Protein AF-A0A6C0LNH4-F1 (afdb_monomer_lite)

Organism: NCBI:txid1070528

Radius of gyration: 20.03 Å; chains: 1; bounding box: 55×45×61 Å

pLDDT: mean 89.12, std 13.71, range [31.11, 98.81]

Structure (mmCIF, N/CA/C/O backbone):
data_AF-A0A6C0LNH4-F1
#
_entry.id   AF-A0A6C0LNH4-F1
#
loop_
_atom_site.group_PDB
_atom_site.id
_atom_site.type_symbol
_atom_site.label_atom_id
_atom_site.label_alt_id
_atom_site.label_comp_id
_atom_site.label_asym_id
_atom_site.label_entity_id
_atom_site.label_seq_id
_atom_site.pdbx_PDB_ins_code
_atom_site.Cartn_x
_atom_site.Cartn_y
_atom_site.Cartn_z
_atom_site.occupancy
_atom_site.B_iso_or_equiv
_atom_site.auth_seq_id
_atom_site.auth_comp_id
_atom_site.auth_asym_id
_atom_site.auth_atom_id
_atom_site.pdbx_PDB_model_num
ATOM 1 N N . MET A 1 1 ? 14.551 -0.075 -20.092 1.00 70.94 1 MET A N 1
ATOM 2 C CA . MET A 1 1 ? 15.637 0.141 -19.102 1.00 70.94 1 MET A CA 1
ATOM 3 C C . MET A 1 1 ? 16.890 -0.626 -19.526 1.00 70.94 1 MET A C 1
ATOM 5 O O . MET A 1 1 ? 16.721 -1.664 -20.149 1.00 70.94 1 MET A O 1
ATOM 9 N N . LYS A 1 2 ? 18.125 -0.151 -19.272 1.00 75.44 2 LYS A N 1
ATOM 10 C CA . LYS A 1 2 ? 19.344 -0.960 -19.526 1.00 75.44 2 LYS A CA 1
ATOM 11 C C . LYS A 1 2 ? 19.256 -2.239 -18.699 1.00 75.44 2 LYS A C 1
ATOM 13 O O . LYS A 1 2 ? 18.983 -2.137 -17.506 1.00 75.44 2 LYS A O 1
ATOM 18 N N . THR A 1 3 ? 19.468 -3.408 -19.294 1.00 76.75 3 THR A N 1
ATOM 19 C CA . THR A 1 3 ? 19.416 -4.657 -18.526 1.00 76.75 3 THR A CA 1
ATOM 20 C C . THR A 1 3 ? 20.503 -4.649 -17.446 1.00 76.75 3 THR A C 1
ATOM 22 O O . THR A 1 3 ? 21.684 -4.454 -17.739 1.00 76.75 3 THR A O 1
ATOM 25 N N . THR A 1 4 ? 20.093 -4.826 -16.191 1.00 83.19 4 THR A N 1
ATOM 26 C CA . THR A 1 4 ? 20.973 -5.102 -15.050 1.00 83.19 4 THR A CA 1
ATOM 27 C C . THR A 1 4 ? 20.392 -6.287 -14.289 1.00 83.19 4 THR A C 1
ATOM 29 O O . THR A 1 4 ? 19.211 -6.598 -14.441 1.00 83.19 4 THR A O 1
ATOM 32 N N . HIS A 1 5 ? 21.200 -6.916 -13.437 1.00 85.38 5 HIS A N 1
ATOM 33 C CA . HIS A 1 5 ? 20.753 -8.034 -12.604 1.00 85.38 5 HIS A CA 1
ATOM 34 C C . HIS A 1 5 ? 19.528 -7.677 -11.750 1.00 85.38 5 HIS A C 1
ATOM 36 O O . HIS A 1 5 ? 18.565 -8.433 -11.710 1.00 85.38 5 HIS A O 1
ATOM 42 N N . ASN A 1 6 ? 19.527 -6.504 -11.109 1.00 85.31 6 ASN A N 1
ATOM 43 C CA . ASN A 1 6 ? 18.408 -6.095 -10.257 1.00 85.31 6 ASN A CA 1
ATOM 44 C C . ASN A 1 6 ? 17.138 -5.821 -11.076 1.00 85.31 6 ASN A C 1
ATOM 46 O O . ASN A 1 6 ? 16.057 -6.180 -10.627 1.00 85.31 6 ASN A O 1
ATOM 50 N N . HIS A 1 7 ? 17.261 -5.295 -12.300 1.00 86.94 7 HIS A N 1
ATOM 51 C CA . HIS A 1 7 ? 16.111 -5.105 -13.196 1.00 86.94 7 HIS A CA 1
ATOM 52 C C . HIS A 1 7 ? 15.511 -6.443 -13.664 1.00 86.94 7 HIS A C 1
ATOM 54 O O . HIS A 1 7 ? 14.295 -6.580 -13.810 1.00 86.94 7 HIS A O 1
ATOM 60 N N . GLU A 1 8 ? 16.351 -7.456 -13.891 1.00 90.50 8 GLU A N 1
ATOM 61 C CA . GLU A 1 8 ? 15.883 -8.812 -14.195 1.00 90.50 8 GLU A CA 1
ATOM 62 C C . GLU A 1 8 ? 15.205 -9.458 -12.981 1.00 90.50 8 GLU A C 1
ATOM 64 O O . GLU A 1 8 ? 14.134 -10.046 -13.133 1.00 90.50 8 GLU A O 1
ATOM 69 N N . CYS A 1 9 ? 15.774 -9.307 -11.780 1.00 91.81 9 CYS A N 1
ATOM 70 C CA . CYS A 1 9 ? 15.159 -9.775 -10.535 1.00 91.81 9 CYS A CA 1
ATOM 71 C C . CYS A 1 9 ? 13.808 -9.108 -10.270 1.00 91.81 9 CYS A C 1
ATOM 73 O O . CYS A 1 9 ? 12.845 -9.798 -9.952 1.00 91.81 9 CYS A O 1
ATOM 75 N N . GLU A 1 10 ? 13.712 -7.791 -10.443 1.00 92.4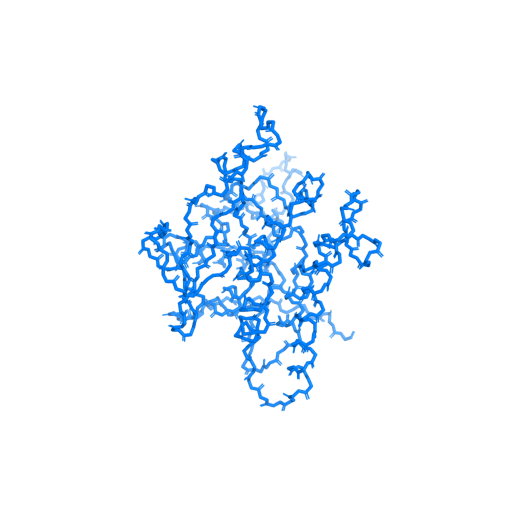4 10 GLU A N 1
ATOM 76 C CA . GLU A 1 10 ? 12.453 -7.056 -10.329 1.00 92.44 10 GLU A CA 1
ATOM 77 C C . GLU A 1 10 ? 11.409 -7.582 -11.320 1.00 92.44 10 GLU A C 1
ATOM 79 O O . GLU A 1 10 ? 10.253 -7.798 -10.961 1.00 92.44 10 GLU A O 1
ATOM 84 N N . THR A 1 11 ? 11.813 -7.844 -12.561 1.00 94.38 11 THR A N 1
ATOM 85 C CA . THR A 1 11 ? 10.914 -8.397 -13.581 1.00 94.38 11 THR A CA 1
ATOM 86 C C . THR A 1 11 ? 10.408 -9.777 -13.173 1.00 94.38 11 THR A C 1
ATOM 88 O O . THR A 1 11 ? 9.202 -10.005 -13.159 1.00 94.38 11 THR A O 1
ATOM 91 N N . GLN A 1 12 ? 11.299 -10.677 -12.750 1.00 94.62 12 GLN A N 1
ATOM 92 C CA . GLN A 1 12 ? 10.914 -11.998 -12.239 1.00 94.62 12 GLN A CA 1
ATOM 93 C C . GLN A 1 12 ? 9.977 -11.894 -11.030 1.00 94.62 12 GLN A C 1
ATOM 95 O O . GLN A 1 12 ? 9.027 -12.670 -10.912 1.00 94.62 12 GLN A O 1
ATOM 100 N N . LEU A 1 13 ? 10.215 -10.921 -10.149 1.00 95.38 13 LEU A N 1
ATOM 101 C CA . LEU A 1 13 ? 9.386 -10.690 -8.977 1.00 95.38 13 LEU A CA 1
ATOM 102 C C . LEU A 1 13 ? 7.985 -10.222 -9.379 1.00 95.38 13 LEU A C 1
ATOM 104 O O . LEU A 1 13 ? 7.003 -10.787 -8.904 1.00 95.38 13 LEU A O 1
ATOM 108 N N . ASN A 1 14 ? 7.879 -9.275 -10.312 1.00 95.81 14 ASN A N 1
ATOM 109 C CA . ASN A 1 14 ? 6.606 -8.816 -10.868 1.00 95.81 14 ASN A CA 1
ATOM 110 C C . ASN A 1 14 ? 5.829 -9.949 -11.564 1.00 95.81 14 ASN A C 1
ATOM 112 O O . ASN A 1 14 ? 4.613 -10.069 -11.380 1.00 95.81 14 ASN A O 1
ATOM 116 N N . GLU A 1 15 ? 6.509 -10.835 -12.307 1.00 95.56 15 GLU A N 1
ATOM 117 C CA . GLU A 1 15 ? 5.875 -12.032 -12.884 1.00 95.56 15 GLU A CA 1
ATOM 118 C C . GLU A 1 15 ? 5.357 -12.967 -11.795 1.00 95.56 15 GLU A C 1
ATOM 120 O O . GLU A 1 15 ? 4.240 -13.485 -11.892 1.00 95.56 15 GLU A O 1
ATOM 125 N N . TRP A 1 16 ? 6.159 -13.187 -10.752 1.00 95.56 16 TRP A N 1
ATOM 126 C CA . TRP A 1 16 ? 5.792 -14.057 -9.646 1.00 95.56 16 TRP A CA 1
ATOM 127 C C . TRP A 1 16 ? 4.590 -13.504 -8.879 1.00 95.56 16 TRP A C 1
ATOM 129 O O . TRP A 1 16 ? 3.637 -14.246 -8.640 1.00 95.56 16 TRP A O 1
ATOM 139 N N . ILE A 1 17 ? 4.588 -12.211 -8.549 1.00 96.75 17 ILE A N 1
ATOM 140 C CA . ILE A 1 17 ? 3.473 -11.521 -7.886 1.00 96.75 17 ILE A CA 1
ATOM 141 C C . ILE A 1 17 ? 2.208 -11.633 -8.738 1.00 96.75 17 ILE A C 1
ATOM 143 O O . ILE A 1 17 ? 1.150 -12.021 -8.237 1.00 96.75 17 ILE A O 1
ATOM 147 N N . THR A 1 18 ? 2.316 -11.375 -10.042 1.00 96.62 18 THR A N 1
ATOM 148 C CA . THR A 1 18 ? 1.180 -11.476 -10.963 1.00 96.62 18 THR A CA 1
ATOM 149 C C . THR A 1 18 ? 0.579 -12.881 -10.960 1.00 96.62 18 THR A C 1
ATOM 151 O O . THR A 1 18 ? -0.622 -13.042 -10.737 1.00 96.62 18 THR A O 1
ATOM 154 N N . LYS A 1 19 ? 1.415 -13.910 -11.141 1.00 95.75 19 LYS A N 1
ATOM 155 C CA . LYS A 1 19 ? 0.980 -15.312 -11.244 1.00 95.75 19 LYS A CA 1
ATOM 156 C C . LYS A 1 19 ? 0.458 -15.880 -9.922 1.00 95.75 19 LYS A C 1
ATOM 158 O O . LYS A 1 19 ? -0.509 -16.634 -9.934 1.00 95.75 19 LYS A O 1
ATOM 163 N N . ASN A 1 20 ? 1.075 -15.528 -8.793 1.00 95.06 20 ASN A N 1
ATOM 164 C CA . ASN A 1 20 ? 0.829 -16.189 -7.505 1.00 95.06 20 ASN A CA 1
ATOM 165 C C . ASN A 1 20 ? -0.042 -15.377 -6.536 1.00 95.06 20 ASN A C 1
ATOM 167 O O . ASN A 1 20 ? -0.516 -15.928 -5.540 1.00 95.06 20 ASN A O 1
ATOM 171 N N . ILE A 1 21 ? -0.252 -14.082 -6.793 1.00 95.88 21 ILE A N 1
ATOM 172 C CA . ILE A 1 21 ? -1.022 -13.199 -5.907 1.00 95.88 21 ILE A CA 1
ATOM 173 C C . ILE A 1 21 ? -2.180 -12.534 -6.653 1.00 95.88 21 ILE A C 1
ATOM 175 O O . ILE A 1 21 ? -3.327 -12.681 -6.224 1.00 95.88 21 ILE A O 1
ATOM 179 N N . ILE A 1 22 ? -1.907 -11.831 -7.757 1.00 96.44 22 ILE A N 1
ATOM 180 C CA . ILE A 1 22 ? -2.923 -11.009 -8.438 1.00 96.44 22 ILE A CA 1
ATOM 181 C C . ILE A 1 22 ? -3.931 -11.881 -9.195 1.00 96.44 22 ILE A C 1
ATOM 183 O O . ILE A 1 22 ? -5.132 -11.770 -8.950 1.00 96.44 22 ILE A O 1
ATOM 187 N N . ILE A 1 23 ? -3.472 -12.789 -10.068 1.00 96.19 23 ILE A N 1
ATOM 188 C CA . ILE A 1 23 ? -4.355 -13.694 -10.833 1.00 96.19 23 ILE A CA 1
ATOM 189 C C . ILE A 1 23 ? -5.231 -14.556 -9.896 1.00 96.19 23 ILE A C 1
ATOM 191 O O . ILE A 1 23 ? -6.441 -14.632 -10.123 1.00 96.19 23 ILE A O 1
ATOM 195 N N . PRO A 1 24 ? -4.695 -15.129 -8.797 1.00 95.44 24 PRO A N 1
ATOM 196 C CA . PRO A 1 24 ? -5.498 -15.820 -7.785 1.00 95.44 24 PRO A CA 1
ATOM 197 C C . PRO A 1 24 ? -6.399 -14.913 -6.927 1.00 95.44 24 PRO A C 1
ATOM 199 O O . PRO A 1 24 ? -7.113 -15.424 -6.065 1.00 95.44 24 PRO A O 1
ATOM 202 N N . LYS A 1 25 ? -6.371 -13.587 -7.133 1.00 95.94 25 LYS A N 1
ATOM 203 C CA . LYS A 1 25 ? -7.152 -12.570 -6.405 1.00 95.94 25 LYS A CA 1
ATOM 204 C C . LYS A 1 25 ? -6.879 -12.533 -4.898 1.00 95.94 25 LYS A C 1
ATOM 206 O O . LYS A 1 25 ? -7.776 -12.238 -4.113 1.00 95.94 25 LYS A O 1
ATOM 211 N N . GLN A 1 26 ? -5.646 -12.828 -4.488 1.00 95.12 26 GLN A N 1
ATOM 212 C CA . GLN A 1 26 ? -5.246 -12.858 -3.074 1.00 95.12 26 GLN A CA 1
ATOM 213 C C . GLN A 1 26 ? -4.693 -11.525 -2.557 1.00 95.12 26 GLN A C 1
ATOM 215 O O . GLN A 1 26 ? -4.488 -11.381 -1.356 1.00 95.12 26 GLN A O 1
ATOM 220 N N . SER A 1 27 ? -4.483 -10.542 -3.428 1.00 96.75 27 SER A N 1
ATOM 221 C CA . SER A 1 27 ? -4.272 -9.141 -3.058 1.00 96.75 27 SER A CA 1
ATOM 222 C C . SER A 1 27 ? -4.663 -8.242 -4.227 1.00 96.75 27 SER A C 1
ATOM 224 O O . SER A 1 27 ? -4.688 -8.691 -5.374 1.00 96.75 27 SER A O 1
ATOM 226 N N . ARG A 1 28 ? -4.941 -6.973 -3.927 1.00 96.25 28 ARG A N 1
ATOM 227 C CA . ARG A 1 28 ? -5.173 -5.901 -4.906 1.00 96.25 28 ARG A CA 1
ATOM 228 C C . ARG A 1 28 ? -4.112 -4.796 -4.868 1.00 96.25 28 ARG A C 1
ATOM 230 O O . ARG A 1 28 ? -4.257 -3.803 -5.564 1.00 96.25 28 ARG A O 1
ATOM 237 N N . HIS A 1 29 ? -3.083 -4.960 -4.037 1.00 98.19 29 HIS A N 1
ATOM 238 C CA . HIS A 1 29 ? -2.099 -3.919 -3.726 1.00 98.19 29 HIS A CA 1
ATOM 239 C C . HIS A 1 29 ? -0.817 -4.007 -4.562 1.00 98.19 29 HIS A C 1
ATOM 241 O O . HIS A 1 29 ? 0.231 -3.525 -4.141 1.00 98.19 29 HIS A O 1
ATOM 247 N N . PHE A 1 30 ? -0.888 -4.632 -5.734 1.00 98.06 30 PHE A N 1
ATOM 248 C CA . PHE A 1 30 ? 0.230 -4.773 -6.660 1.00 98.06 30 PHE A CA 1
ATOM 249 C C . PHE A 1 30 ? -0.247 -4.483 -8.075 1.00 98.06 30 PHE A C 1
ATOM 251 O O . PHE A 1 30 ? -1.398 -4.761 -8.409 1.00 98.06 30 PHE A O 1
ATOM 258 N N . VAL A 1 31 ? 0.657 -3.969 -8.901 1.00 96.88 31 VAL A N 1
ATOM 259 C CA . VAL A 1 31 ? 0.400 -3.731 -10.322 1.00 96.88 31 VAL A CA 1
ATOM 260 C C . VAL A 1 31 ? 0.593 -5.027 -11.098 1.00 96.88 31 VAL A C 1
ATOM 262 O O . VAL A 1 31 ? 1.605 -5.712 -10.934 1.00 96.88 31 VAL A O 1
ATOM 265 N N . MET A 1 32 ? -0.372 -5.375 -11.950 1.00 96.44 32 MET A N 1
ATOM 266 C CA . MET A 1 32 ? -0.239 -6.543 -12.815 1.00 96.44 32 MET A CA 1
ATOM 267 C C . MET A 1 32 ? 0.821 -6.306 -13.892 1.00 96.44 32 MET A C 1
ATOM 269 O O . MET A 1 32 ? 0.792 -5.290 -14.582 1.00 96.44 32 MET A O 1
ATOM 273 N N . MET A 1 33 ? 1.710 -7.278 -14.099 1.00 96.50 33 MET A N 1
ATOM 274 C CA . MET A 1 33 ? 2.590 -7.298 -15.263 1.00 96.50 33 MET A CA 1
ATOM 275 C C . MET A 1 33 ? 2.057 -8.276 -16.307 1.00 96.50 33 MET A C 1
ATOM 277 O O . MET A 1 33 ? 1.999 -9.483 -16.081 1.00 96.50 33 MET A O 1
ATOM 281 N N . TYR A 1 34 ? 1.690 -7.753 -17.473 1.00 95.56 34 TYR A N 1
ATOM 282 C CA . TYR A 1 34 ? 1.149 -8.544 -18.576 1.00 95.56 34 TYR A CA 1
ATOM 283 C C . TYR A 1 34 ? 2.235 -9.291 -19.341 1.00 95.56 34 TYR A C 1
ATOM 285 O O . TYR A 1 34 ? 2.023 -10.412 -19.801 1.00 95.56 34 TYR A O 1
ATOM 293 N N . LYS A 1 35 ? 3.389 -8.646 -19.530 1.00 94.88 35 LYS A N 1
ATOM 294 C CA . LYS A 1 35 ? 4.475 -9.167 -20.358 1.00 94.88 35 LYS A CA 1
ATOM 295 C C . LYS A 1 35 ? 5.800 -8.506 -19.999 1.00 94.88 35 LYS A C 1
ATOM 297 O O . LYS A 1 35 ? 5.826 -7.350 -19.587 1.00 94.88 35 LYS A O 1
ATOM 302 N N . SER A 1 36 ? 6.892 -9.212 -20.256 1.00 94.00 36 SER A N 1
ATOM 303 C CA . SER A 1 36 ? 8.239 -8.659 -20.345 1.00 94.00 36 SER A CA 1
ATOM 304 C C . SER A 1 36 ? 8.839 -8.992 -21.722 1.00 94.00 36 SER A C 1
ATOM 306 O O . SER A 1 36 ? 8.527 -10.023 -22.323 1.00 94.00 36 SER A O 1
ATOM 308 N N . THR A 1 37 ? 9.665 -8.097 -22.266 1.00 92.44 37 THR A N 1
ATOM 309 C CA . THR A 1 37 ? 10.409 -8.313 -23.517 1.00 92.44 37 THR A CA 1
ATOM 310 C C . THR A 1 37 ? 11.841 -7.816 -23.345 1.00 92.44 37 THR A C 1
ATOM 312 O O . THR A 1 37 ? 12.063 -6.727 -22.813 1.00 92.44 37 THR A O 1
ATOM 315 N N . LYS A 1 38 ? 12.815 -8.585 -23.846 1.00 88.94 38 LYS A N 1
ATOM 316 C CA . LYS A 1 38 ? 14.197 -8.125 -24.024 1.00 88.94 38 LYS A CA 1
ATOM 317 C C . LYS A 1 38 ? 14.401 -7.653 -25.460 1.00 88.94 38 LYS A C 1
ATOM 319 O O . LYS A 1 38 ? 14.156 -8.402 -26.401 1.00 88.94 38 LYS A O 1
ATOM 324 N N . CYS A 1 39 ? 14.853 -6.418 -25.620 1.00 84.75 39 CYS A N 1
ATOM 325 C CA . CYS A 1 39 ? 15.234 -5.843 -26.900 1.00 84.75 39 CYS A CA 1
ATOM 326 C C . CYS A 1 39 ? 16.753 -5.920 -27.040 1.00 84.75 39 CYS A C 1
ATOM 328 O O . CYS A 1 39 ? 17.486 -5.263 -26.292 1.00 84.75 39 CYS A O 1
ATOM 330 N N . SER A 1 40 ? 17.213 -6.715 -28.000 1.00 82.00 40 SER A N 1
ATOM 331 C CA . SER A 1 40 ? 18.629 -6.834 -28.336 1.00 82.00 40 SER A CA 1
ATOM 332 C C . SER A 1 40 ? 19.186 -5.523 -28.892 1.00 82.00 40 SER A C 1
ATOM 334 O O . SER A 1 40 ? 18.447 -4.667 -29.383 1.00 82.00 40 SER A O 1
ATOM 336 N N . VAL A 1 41 ? 20.510 -5.374 -28.825 1.00 78.94 41 VAL A N 1
ATOM 337 C CA . VAL A 1 41 ? 21.217 -4.286 -29.514 1.00 78.94 41 VAL A CA 1
ATOM 338 C C . VAL A 1 41 ? 20.878 -4.372 -31.002 1.00 78.94 41 VAL A C 1
ATOM 340 O O . VAL A 1 41 ? 20.973 -5.449 -31.592 1.00 78.94 41 VAL A O 1
ATOM 343 N N . ALA A 1 42 ? 20.446 -3.262 -31.599 1.00 69.38 42 ALA A N 1
ATOM 344 C CA . ALA A 1 42 ? 20.164 -3.225 -33.030 1.00 69.38 42 ALA A CA 1
ATOM 345 C C . ALA A 1 42 ? 21.455 -3.532 -33.830 1.00 69.38 42 ALA A C 1
ATOM 347 O O . ALA A 1 42 ? 22.557 -3.361 -33.307 1.00 69.38 42 ALA A O 1
ATOM 348 N N . GLY A 1 43 ? 21.365 -3.996 -35.083 1.00 62.94 43 GLY A N 1
ATOM 349 C CA . GLY A 1 43 ? 22.504 -4.222 -36.000 1.00 62.94 43 GLY A CA 1
ATOM 350 C C . GLY A 1 43 ? 22.559 -3.191 -37.151 1.00 62.94 43 GLY A C 1
ATOM 351 O O . GLY A 1 43 ? 21.515 -2.840 -37.690 1.00 62.94 43 GLY A O 1
ATOM 352 N N . GLY A 1 44 ? 23.752 -2.711 -37.550 1.00 60.91 44 GLY A N 1
ATOM 353 C CA . GLY A 1 44 ? 23.951 -1.748 -38.659 1.00 60.91 44 GLY A CA 1
ATOM 354 C C . GLY A 1 44 ? 24.294 -0.286 -38.286 1.00 60.91 44 GLY A C 1
ATOM 355 O O . GLY A 1 44 ? 24.517 0.058 -37.135 1.00 60.91 44 GLY A O 1
ATOM 356 N N . LYS A 1 45 ? 24.394 0.617 -39.278 1.00 57.22 45 LYS A N 1
ATOM 357 C CA . LYS A 1 45 ? 24.771 2.044 -39.077 1.00 57.22 45 LYS A CA 1
ATOM 358 C C . LYS A 1 45 ? 23.616 2.953 -38.613 1.00 57.22 45 LYS A C 1
ATOM 360 O O . LYS A 1 45 ? 23.875 4.050 -38.135 1.00 57.22 45 LYS A O 1
ATOM 365 N N . ALA A 1 46 ? 22.365 2.486 -38.675 1.00 55.62 46 ALA A N 1
ATOM 366 C CA . ALA A 1 46 ? 21.184 3.171 -38.120 1.00 55.62 46 ALA A CA 1
ATOM 367 C C . ALA A 1 46 ? 21.030 2.989 -36.584 1.00 55.62 46 ALA A C 1
ATOM 369 O O . ALA A 1 46 ? 20.072 3.459 -35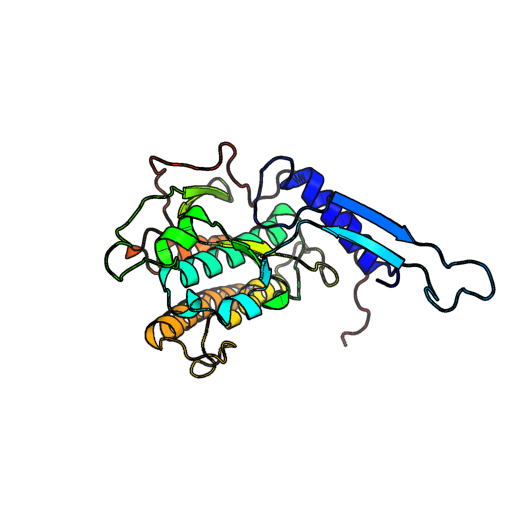.976 1.00 55.62 46 ALA A O 1
ATOM 370 N N . ASN A 1 47 ? 21.989 2.302 -35.953 1.00 52.53 47 ASN A N 1
ATOM 371 C CA . ASN A 1 47 ? 21.920 1.700 -34.617 1.00 52.53 47 ASN A CA 1
ATOM 372 C C . ASN A 1 47 ? 22.103 2.597 -33.398 1.00 52.53 47 ASN A C 1
ATOM 374 O O . ASN A 1 47 ? 22.096 2.089 -32.275 1.00 52.53 47 ASN A O 1
ATOM 378 N N . GLN A 1 48 ? 22.301 3.900 -33.555 1.00 56.66 48 GLN A N 1
ATOM 379 C CA . GLN A 1 48 ? 22.600 4.741 -32.390 1.00 56.66 48 GLN A CA 1
ATOM 380 C C . GLN A 1 48 ? 21.417 4.860 -31.406 1.00 56.66 48 GLN A C 1
ATOM 382 O O . GLN A 1 48 ? 21.601 5.310 -30.280 1.00 56.66 48 GLN A O 1
ATOM 387 N N . LEU A 1 49 ? 20.216 4.410 -31.792 1.00 63.81 49 LEU A N 1
ATOM 388 C CA . LEU A 1 49 ? 18.994 4.535 -30.994 1.00 63.81 49 LEU A CA 1
ATOM 389 C C . LEU A 1 49 ? 18.894 3.535 -29.822 1.00 63.81 49 LEU A C 1
ATOM 391 O O . LEU A 1 49 ? 18.236 3.839 -28.828 1.00 63.81 49 LEU A O 1
ATOM 395 N N . VAL A 1 50 ? 19.546 2.363 -29.889 1.00 68.00 50 VAL A N 1
ATOM 396 C CA . VAL A 1 50 ? 19.526 1.356 -28.802 1.00 68.00 50 VAL A CA 1
ATOM 397 C C . VAL A 1 50 ? 20.944 0.824 -28.541 1.00 68.00 50 VAL A C 1
ATOM 399 O O . VAL A 1 50 ? 21.298 -0.263 -28.994 1.00 68.00 50 VAL A O 1
ATOM 402 N N . PRO A 1 51 ? 21.782 1.572 -27.798 1.00 72.75 51 PRO A N 1
ATOM 403 C CA . PRO A 1 51 ? 23.215 1.281 -27.659 1.00 72.75 51 PRO A CA 1
ATOM 404 C C . PRO A 1 51 ? 23.541 0.096 -26.734 1.00 72.75 51 PRO A C 1
ATOM 406 O O . PRO A 1 51 ? 24.704 -0.249 -26.551 1.00 72.75 51 PRO A O 1
ATOM 409 N N . ALA A 1 52 ? 22.541 -0.499 -26.084 1.00 78.69 52 ALA A N 1
ATOM 410 C CA . ALA A 1 52 ? 22.700 -1.649 -25.200 1.00 78.69 52 ALA A CA 1
ATOM 411 C C . ALA A 1 52 ? 21.360 -2.375 -25.057 1.00 78.69 52 ALA A C 1
ATOM 413 O O . ALA A 1 52 ? 20.315 -1.761 -25.277 1.00 78.69 52 ALA A O 1
ATOM 414 N N . GLU A 1 53 ? 21.391 -3.639 -24.626 1.00 83.44 53 GLU A N 1
ATOM 415 C CA . GLU A 1 53 ? 20.177 -4.418 -24.372 1.00 83.44 53 GLU A CA 1
ATOM 416 C C . GLU A 1 53 ? 19.220 -3.658 -23.442 1.00 83.44 53 GLU A C 1
ATOM 418 O O . GLU A 1 53 ? 19.633 -2.932 -22.515 1.00 83.44 53 GLU A O 1
ATOM 423 N N . ARG A 1 54 ? 17.927 -3.776 -23.742 1.00 86.06 54 ARG A N 1
ATOM 424 C CA . ARG A 1 54 ? 16.863 -3.159 -22.965 1.00 86.06 54 ARG A CA 1
ATOM 425 C C . ARG A 1 54 ? 15.857 -4.195 -22.504 1.00 86.06 54 ARG A C 1
ATOM 427 O O . ARG A 1 54 ? 15.373 -4.983 -23.303 1.00 86.06 54 ARG A O 1
ATOM 434 N N . LEU A 1 55 ? 15.476 -4.101 -21.240 1.00 89.50 55 LEU A N 1
ATOM 435 C CA . LEU A 1 55 ? 14.311 -4.783 -20.697 1.00 89.50 55 LEU A CA 1
ATOM 436 C C . LEU A 1 55 ? 13.113 -3.828 -20.722 1.00 89.50 55 LEU A C 1
ATOM 438 O O . LEU A 1 55 ? 13.248 -2.644 -20.368 1.00 89.50 55 LEU A O 1
ATOM 442 N N . VAL A 1 56 ? 11.973 -4.335 -21.187 1.00 91.31 56 VAL A N 1
ATOM 443 C CA . VAL A 1 56 ? 10.696 -3.621 -21.279 1.00 91.31 56 VAL A CA 1
ATOM 444 C C . VAL A 1 56 ? 9.626 -4.449 -20.580 1.00 91.31 56 VAL A C 1
ATOM 446 O O . VAL A 1 56 ? 9.351 -5.574 -20.994 1.00 91.31 56 VAL A O 1
ATOM 449 N N . ASN A 1 57 ? 9.011 -3.865 -19.555 1.00 93.38 57 ASN A N 1
ATOM 450 C CA . ASN A 1 57 ? 7.918 -4.467 -18.800 1.00 93.38 57 ASN A CA 1
ATOM 451 C C . ASN A 1 57 ? 6.611 -3.765 -19.169 1.00 93.38 57 ASN A C 1
ATOM 453 O O . ASN A 1 57 ? 6.540 -2.537 -19.178 1.00 93.38 57 ASN A O 1
ATOM 457 N N . TYR A 1 58 ? 5.591 -4.551 -19.496 1.00 95.69 58 TYR A N 1
ATOM 458 C CA . TYR A 1 58 ? 4.258 -4.084 -19.857 1.00 95.69 58 TYR A CA 1
ATOM 459 C C . TYR A 1 58 ? 3.353 -4.283 -18.650 1.00 95.69 58 TYR A C 1
ATOM 461 O O . TYR A 1 58 ? 2.906 -5.400 -18.383 1.00 95.69 58 TYR A O 1
ATOM 469 N N . ASN A 1 59 ? 3.116 -3.201 -17.919 1.00 95.50 59 ASN A N 1
ATOM 470 C CA . ASN A 1 59 ? 2.359 -3.215 -16.675 1.00 95.50 59 ASN A CA 1
ATOM 471 C C . ASN A 1 59 ? 0.960 -2.626 -16.863 1.00 95.50 59 ASN A C 1
ATOM 473 O O . ASN A 1 59 ? 0.692 -1.887 -17.812 1.00 95.50 59 ASN A O 1
ATOM 477 N N . GLU A 1 60 ? 0.072 -2.958 -15.937 1.00 94.94 60 GLU A N 1
ATOM 478 C CA . GLU A 1 60 ? -1.199 -2.280 -15.737 1.00 94.94 60 GLU A CA 1
ATOM 479 C C . GLU A 1 60 ? -0.995 -0.781 -15.515 1.00 94.94 60 GLU A C 1
ATOM 481 O O . GLU A 1 60 ? -0.067 -0.346 -14.833 1.00 94.94 60 GLU A O 1
ATOM 486 N N . LEU A 1 61 ? -1.864 0.012 -16.141 1.00 95.00 61 LEU A N 1
ATOM 487 C CA . LEU A 1 61 ? -1.820 1.459 -16.034 1.00 95.00 61 LEU A CA 1
ATOM 488 C C . LEU A 1 61 ? -2.492 1.898 -14.729 1.00 95.00 61 LEU A C 1
ATOM 490 O O . LEU A 1 61 ? -3.642 1.550 -14.461 1.00 95.00 61 LEU A O 1
ATOM 494 N N . CYS A 1 62 ? -1.781 2.704 -13.948 1.00 97.12 62 CYS A N 1
ATOM 495 C CA . CYS A 1 62 ? -2.326 3.418 -12.797 1.00 97.12 62 CYS A CA 1
ATOM 496 C C . CYS A 1 62 ? -2.607 4.882 -13.164 1.00 97.12 62 CYS A C 1
ATOM 498 O O . CYS A 1 62 ? -2.056 5.411 -14.129 1.00 97.12 62 CYS A O 1
ATOM 500 N N . ASN A 1 63 ? -3.461 5.552 -12.388 1.00 97.94 63 ASN A N 1
ATOM 501 C CA . ASN A 1 63 ? -3.824 6.951 -12.631 1.00 97.94 63 ASN A CA 1
ATOM 502 C C . ASN A 1 63 ? -2.720 7.937 -12.207 1.00 97.94 63 ASN A C 1
ATOM 504 O O . ASN A 1 63 ? -2.706 9.075 -12.668 1.00 97.94 63 ASN A O 1
ATOM 508 N N . GLY A 1 64 ? -1.799 7.504 -11.348 1.00 97.75 64 GLY A N 1
ATOM 509 C CA . GLY A 1 64 ? -0.633 8.262 -10.908 1.00 97.75 64 GLY A CA 1
ATOM 510 C C . GLY A 1 64 ? -0.027 7.655 -9.645 1.00 97.75 64 GLY A C 1
ATOM 511 O O . GLY A 1 64 ? -0.401 6.552 -9.243 1.00 97.75 64 GLY A O 1
ATOM 512 N N . ASP A 1 65 ? 0.884 8.391 -9.015 1.00 98.00 65 ASP A N 1
ATOM 513 C CA . ASP A 1 65 ? 1.470 8.058 -7.714 1.00 98.00 65 ASP A CA 1
ATOM 514 C C . ASP A 1 65 ? 0.871 8.905 -6.574 1.00 98.00 65 ASP A C 1
ATOM 516 O O . ASP A 1 65 ? 0.078 9.827 -6.805 1.00 98.00 65 ASP A O 1
ATOM 520 N N . LEU A 1 66 ? 1.241 8.611 -5.325 1.00 97.88 66 LEU A N 1
ATOM 521 C CA . LEU A 1 66 ? 0.745 9.377 -4.182 1.00 97.88 66 LEU A CA 1
ATOM 522 C C . LEU A 1 66 ? 1.173 10.851 -4.211 1.00 97.88 66 LEU A C 1
ATOM 524 O O . LEU A 1 66 ? 0.422 11.677 -3.701 1.00 97.88 66 LEU A O 1
ATOM 528 N N . ILE A 1 67 ? 2.308 11.219 -4.822 1.00 95.62 67 ILE A N 1
ATOM 529 C CA . ILE A 1 67 ? 2.696 12.636 -4.959 1.00 95.62 67 ILE A CA 1
ATOM 530 C C . ILE A 1 67 ? 1.641 13.359 -5.783 1.00 95.62 67 ILE A C 1
ATOM 532 O O . ILE A 1 67 ? 1.137 14.398 -5.364 1.00 95.62 67 ILE A O 1
ATOM 536 N N . PHE A 1 68 ? 1.282 12.807 -6.942 1.00 96.50 68 PHE A N 1
ATOM 537 C CA . PHE A 1 68 ? 0.249 13.388 -7.792 1.00 96.50 68 PHE A CA 1
ATOM 538 C C . PHE A 1 68 ? -1.121 13.387 -7.116 1.00 96.50 68 PHE A C 1
ATOM 540 O O . PHE A 1 68 ? -1.856 14.364 -7.256 1.00 96.50 68 PHE A O 1
ATOM 547 N N . LEU A 1 69 ? -1.456 12.346 -6.350 1.00 97.19 69 LEU A N 1
ATOM 548 C CA . LEU A 1 69 ? -2.729 12.290 -5.635 1.00 97.19 69 LEU A CA 1
ATOM 549 C C . LEU A 1 69 ? -2.846 13.390 -4.572 1.00 97.19 69 LEU A C 1
ATOM 551 O O . LEU A 1 69 ? -3.885 14.048 -4.492 1.00 97.19 69 LEU A O 1
ATOM 555 N N . MET A 1 70 ? -1.779 13.637 -3.804 1.00 96.75 70 MET A N 1
ATOM 556 C CA . MET A 1 70 ? -1.773 14.671 -2.762 1.00 96.75 70 MET A CA 1
ATOM 557 C C . MET A 1 70 ? -1.922 16.089 -3.334 1.00 96.75 70 MET A C 1
ATOM 559 O O . MET A 1 70 ? -2.410 16.978 -2.644 1.00 96.75 70 MET A O 1
ATOM 563 N N . LYS A 1 71 ? -1.637 16.313 -4.623 1.00 95.69 71 LYS A N 1
ATOM 564 C CA . LYS A 1 71 ? -1.900 17.606 -5.287 1.00 95.69 71 LYS A CA 1
ATOM 565 C C . LYS A 1 71 ? -3.385 17.906 -5.492 1.00 95.69 71 LYS A C 1
ATOM 567 O O . LYS A 1 71 ? -3.758 19.050 -5.753 1.00 95.69 71 LYS A O 1
ATOM 572 N N . THR A 1 72 ? -4.249 16.906 -5.357 1.00 94.62 72 THR A N 1
ATOM 573 C CA . THR A 1 72 ? -5.702 17.035 -5.536 1.00 94.62 72 THR A CA 1
ATOM 574 C C . THR A 1 72 ? -6.419 17.332 -4.217 1.00 94.62 72 THR A C 1
ATOM 576 O O . THR A 1 72 ? -5.835 17.211 -3.142 1.00 94.62 72 THR A O 1
ATOM 579 N N . ASN A 1 73 ? -7.714 17.658 -4.279 1.00 92.31 73 ASN A N 1
ATOM 580 C CA . ASN A 1 73 ? -8.539 17.931 -3.092 1.00 92.31 73 ASN A CA 1
ATOM 581 C C . ASN A 1 73 ? -8.673 16.741 -2.124 1.00 92.31 73 ASN A C 1
ATOM 583 O O . ASN A 1 73 ? -9.131 16.933 -1.004 1.00 92.31 73 ASN A O 1
ATOM 587 N N . VAL A 1 74 ? -8.234 15.541 -2.516 1.00 94.44 74 VAL A N 1
ATOM 588 C CA . VAL A 1 74 ? -8.212 14.342 -1.664 1.00 94.44 74 VAL A CA 1
ATOM 589 C C . VAL A 1 74 ? -7.427 14.565 -0.373 1.00 94.44 74 VAL A C 1
ATOM 591 O O . VAL A 1 74 ? -7.818 14.037 0.661 1.00 94.44 74 VAL A O 1
ATOM 594 N N . ARG A 1 75 ? -6.368 15.391 -0.396 1.00 95.56 75 ARG A N 1
ATOM 595 C CA . ARG A 1 75 ? -5.594 15.723 0.816 1.00 95.56 75 ARG A CA 1
ATOM 596 C C . ARG A 1 75 ? -6.433 16.381 1.918 1.00 95.56 75 ARG A C 1
ATOM 598 O O . ARG A 1 75 ? -6.044 16.341 3.076 1.00 95.56 75 ARG A O 1
ATOM 605 N N . ASN A 1 76 ? -7.572 16.970 1.551 1.00 95.19 76 ASN A N 1
ATOM 606 C CA . ASN A 1 76 ? -8.508 17.621 2.465 1.00 95.19 76 ASN A CA 1
ATOM 607 C C . ASN A 1 76 ? -9.724 16.742 2.776 1.00 95.19 76 ASN A C 1
ATOM 609 O O . ASN A 1 76 ? -10.746 17.234 3.246 1.00 95.19 76 ASN A O 1
ATOM 613 N N . ASP A 1 77 ? -9.627 15.441 2.509 1.00 94.62 77 ASP A N 1
ATOM 614 C CA . ASP A 1 77 ? -10.639 14.480 2.890 1.00 94.62 77 ASP A CA 1
ATOM 615 C C . ASP A 1 77 ? -10.081 13.453 3.871 1.00 94.62 77 ASP A C 1
ATOM 617 O O . ASP A 1 77 ? -9.354 12.527 3.507 1.00 94.62 77 ASP A O 1
ATOM 621 N N . VAL A 1 78 ? -10.471 13.598 5.135 1.00 93.75 78 VAL A N 1
ATOM 622 C CA . VAL A 1 78 ? -9.978 12.757 6.229 1.00 93.75 78 VAL A CA 1
ATOM 623 C C . VAL A 1 78 ? -10.259 11.267 6.006 1.00 93.75 78 VAL A C 1
ATOM 625 O O . VAL A 1 78 ? -9.435 10.417 6.339 1.00 93.75 78 VAL A O 1
ATOM 628 N N . MET A 1 79 ? -11.392 10.925 5.385 1.00 93.56 79 MET A N 1
ATOM 629 C CA . MET A 1 79 ? -11.779 9.533 5.167 1.00 93.56 79 MET A CA 1
ATOM 630 C C . MET A 1 79 ? -10.899 8.870 4.110 1.00 93.56 79 MET A C 1
ATOM 632 O O . MET A 1 79 ? -10.427 7.752 4.323 1.00 93.56 79 MET A O 1
ATOM 636 N N . ASP A 1 80 ? -10.676 9.542 2.978 1.00 95.69 80 ASP A N 1
ATOM 637 C CA . ASP A 1 80 ? -9.783 9.034 1.939 1.00 95.69 80 ASP A CA 1
ATOM 638 C C . ASP A 1 80 ? -8.332 9.025 2.438 1.00 95.69 80 ASP A C 1
ATOM 640 O O . ASP A 1 80 ? -7.660 8.015 2.256 1.00 95.69 80 ASP A O 1
ATOM 644 N N . MET A 1 81 ? -7.866 10.061 3.143 1.00 97.38 81 MET A N 1
ATOM 645 C CA . MET A 1 81 ? -6.493 10.131 3.669 1.00 97.38 81 MET A CA 1
ATOM 646 C C . MET A 1 81 ? -6.155 8.971 4.612 1.00 97.38 81 MET A C 1
ATOM 648 O O . MET A 1 81 ? -5.151 8.281 4.415 1.00 97.38 81 MET A O 1
ATOM 652 N N . ILE A 1 82 ? -7.020 8.689 5.591 1.00 97.69 82 ILE A N 1
ATOM 653 C CA . ILE A 1 82 ? -6.825 7.568 6.523 1.00 97.69 82 ILE A CA 1
ATOM 654 C C . ILE A 1 82 ? -6.889 6.233 5.781 1.00 97.69 82 ILE A C 1
ATOM 656 O O . ILE A 1 82 ? -6.067 5.345 6.015 1.00 97.69 82 ILE A O 1
ATOM 660 N N . ASN A 1 83 ? -7.852 6.079 4.870 1.00 97.88 83 ASN A N 1
ATOM 661 C CA . ASN A 1 83 ? -8.034 4.835 4.136 1.00 97.88 83 ASN A CA 1
ATOM 662 C C . ASN A 1 83 ? -6.841 4.536 3.216 1.00 97.88 83 ASN A C 1
ATOM 664 O O . ASN A 1 83 ? -6.315 3.424 3.239 1.00 97.88 83 ASN A O 1
ATOM 668 N N . ILE A 1 84 ? -6.364 5.533 2.469 1.00 98.62 84 ILE A N 1
ATOM 669 C CA . ILE A 1 84 ? -5.172 5.439 1.618 1.00 98.62 84 ILE A CA 1
ATOM 670 C C . ILE A 1 84 ? -3.949 5.079 2.470 1.00 98.62 84 ILE A C 1
ATOM 672 O O . ILE A 1 84 ? -3.221 4.154 2.116 1.00 98.62 84 ILE A O 1
ATOM 676 N N . ALA A 1 85 ? -3.748 5.730 3.621 1.00 98.69 85 ALA A N 1
ATOM 677 C CA . ALA A 1 85 ? -2.642 5.402 4.518 1.00 98.69 85 ALA A CA 1
ATOM 678 C C . ALA A 1 85 ? -2.722 3.956 5.037 1.00 98.69 85 ALA A C 1
ATOM 680 O O . ALA A 1 85 ? -1.719 3.240 5.026 1.00 98.69 85 ALA A O 1
ATOM 681 N N . PHE A 1 86 ? -3.907 3.483 5.436 1.00 98.75 86 PHE A N 1
ATOM 682 C CA . PHE A 1 86 ? -4.102 2.094 5.867 1.00 98.75 86 PHE A CA 1
ATOM 683 C C . PHE A 1 86 ? -3.823 1.107 4.730 1.00 98.75 86 PHE A C 1
ATOM 685 O O . PHE A 1 86 ? -3.128 0.114 4.950 1.00 98.75 86 PHE A O 1
ATOM 692 N N . GLN A 1 87 ? -4.298 1.389 3.514 1.00 98.75 87 GLN A N 1
ATOM 693 C CA . GLN A 1 87 ? -3.995 0.577 2.336 1.00 98.75 87 GLN A CA 1
ATOM 694 C C . GLN A 1 87 ? -2.490 0.542 2.035 1.00 98.75 87 GLN A C 1
ATOM 696 O O . GLN A 1 87 ? -1.968 -0.537 1.769 1.00 98.75 87 GLN A O 1
ATOM 701 N N . SER A 1 88 ? -1.767 1.661 2.152 1.00 98.81 88 SER A N 1
ATOM 702 C CA . SER A 1 88 ? -0.304 1.691 1.992 1.00 98.81 88 SER A CA 1
ATOM 703 C C . SER A 1 88 ? 0.410 0.803 3.016 1.00 98.81 88 SER A C 1
ATOM 705 O O . SER A 1 88 ? 1.304 0.038 2.656 1.00 98.81 88 SER A O 1
ATOM 707 N N . LEU A 1 89 ? -0.008 0.842 4.287 1.00 98.81 89 LEU A N 1
ATOM 708 C CA . LEU A 1 89 ? 0.550 -0.022 5.336 1.00 98.81 89 LEU A CA 1
ATOM 709 C C . LEU A 1 89 ? 0.245 -1.507 5.068 1.00 98.81 89 LEU A C 1
ATOM 711 O O . LEU A 1 89 ? 1.119 -2.354 5.249 1.00 98.81 89 LEU A O 1
ATOM 715 N N . ILE A 1 90 ? -0.960 -1.828 4.586 1.00 98.81 90 ILE A N 1
ATOM 716 C CA . ILE A 1 90 ? -1.343 -3.190 4.179 1.00 98.81 90 ILE A CA 1
ATOM 717 C C . ILE A 1 90 ? -0.533 -3.658 2.962 1.00 98.81 90 ILE A C 1
ATOM 719 O O . ILE A 1 90 ? -0.119 -4.818 2.919 1.00 98.81 90 ILE A O 1
ATOM 723 N N . ALA A 1 91 ? -0.279 -2.785 1.985 1.00 98.62 91 ALA A N 1
ATOM 724 C CA . ALA A 1 91 ? 0.529 -3.094 0.807 1.00 98.62 91 ALA A CA 1
ATOM 725 C C . ALA A 1 91 ? 1.966 -3.467 1.205 1.00 98.62 91 ALA A C 1
ATOM 727 O O . ALA A 1 91 ? 2.461 -4.521 0.799 1.00 98.62 91 ALA A O 1
ATOM 728 N N . ILE A 1 92 ? 2.587 -2.671 2.086 1.00 98.50 92 ILE A N 1
ATOM 729 C CA . ILE A 1 92 ? 3.913 -2.961 2.657 1.00 98.50 92 ILE A CA 1
ATOM 730 C C . ILE A 1 92 ? 3.889 -4.285 3.422 1.00 98.50 92 ILE A C 1
ATOM 732 O O . ILE A 1 92 ? 4.743 -5.141 3.200 1.00 98.50 92 ILE A O 1
ATOM 736 N N . ALA A 1 93 ? 2.897 -4.492 4.289 1.00 97.69 93 ALA A N 1
ATOM 737 C CA . ALA A 1 93 ? 2.785 -5.726 5.058 1.00 97.69 93 ALA A CA 1
ATOM 738 C C . ALA A 1 93 ? 2.625 -6.951 4.161 1.00 97.69 93 ALA A C 1
ATOM 740 O O . ALA A 1 93 ? 3.265 -7.974 4.395 1.00 97.69 93 ALA A O 1
ATOM 741 N N . THR A 1 94 ? 1.826 -6.841 3.100 1.00 97.81 94 THR A N 1
ATOM 742 C CA . THR A 1 94 ? 1.681 -7.903 2.106 1.00 97.81 94 THR A CA 1
ATOM 743 C C . THR A 1 94 ? 3.024 -8.161 1.431 1.00 97.81 94 THR A C 1
ATOM 745 O O . THR A 1 94 ? 3.445 -9.309 1.354 1.00 97.81 94 THR A O 1
ATOM 748 N N . TYR A 1 95 ? 3.759 -7.126 1.023 1.00 97.06 95 TYR A N 1
ATOM 749 C CA . TYR A 1 95 ? 5.089 -7.292 0.436 1.00 97.06 95 TYR A CA 1
ATOM 750 C C . TYR A 1 95 ? 6.063 -8.030 1.369 1.00 97.06 95 TYR A C 1
ATOM 752 O O . TYR A 1 95 ? 6.642 -9.061 1.022 1.00 97.06 95 TYR A O 1
ATOM 760 N N . GLN A 1 96 ? 6.142 -7.592 2.618 1.00 94.62 96 GLN A N 1
ATOM 761 C CA . GLN A 1 96 ? 7.052 -8.168 3.600 1.00 94.62 96 GLN A CA 1
ATOM 762 C C . GLN A 1 96 ? 6.657 -9.589 4.024 1.00 94.62 96 GLN A C 1
ATOM 764 O O . GLN A 1 96 ? 7.506 -10.473 4.118 1.00 94.62 96 GLN A O 1
ATOM 769 N N . LYS A 1 97 ? 5.371 -9.842 4.281 1.00 93.19 97 LYS A N 1
ATOM 770 C CA . LYS A 1 97 ? 4.896 -11.098 4.885 1.00 93.19 97 LYS A CA 1
ATOM 771 C C . LYS A 1 97 ? 4.532 -12.155 3.857 1.00 93.19 97 LYS A C 1
ATOM 773 O O . LYS A 1 97 ? 4.708 -13.343 4.129 1.00 93.19 97 LYS A O 1
ATOM 778 N N . ARG A 1 98 ? 4.038 -11.749 2.687 1.00 92.69 98 ARG A N 1
ATOM 779 C CA . ARG A 1 98 ? 3.652 -12.677 1.624 1.00 92.69 98 ARG A CA 1
ATOM 780 C C . ARG A 1 98 ? 4.817 -13.024 0.718 1.00 92.69 98 ARG A C 1
ATOM 782 O O . ARG A 1 98 ? 4.968 -14.188 0.352 1.00 92.69 98 ARG A O 1
ATOM 789 N N . ILE A 1 99 ? 5.590 -12.011 0.339 1.00 93.75 99 ILE A N 1
ATOM 790 C CA . ILE A 1 99 ? 6.642 -12.130 -0.673 1.00 93.75 99 ILE A CA 1
ATOM 791 C C . ILE A 1 99 ? 8.005 -12.324 0.000 1.00 93.75 99 ILE A C 1
ATOM 793 O O . ILE A 1 99 ? 8.834 -13.060 -0.523 1.00 93.75 99 ILE A O 1
ATOM 797 N N . GLY A 1 100 ? 8.203 -11.777 1.205 1.00 91.88 100 GLY A N 1
ATOM 798 C CA . GLY A 1 100 ? 9.394 -12.039 2.018 1.00 91.88 100 GLY A CA 1
ATOM 799 C C . GLY A 1 100 ? 10.528 -11.043 1.800 1.00 91.88 100 GLY A C 1
ATOM 800 O O . GLY A 1 100 ? 11.684 -11.397 2.025 1.00 91.88 100 GLY A O 1
ATOM 801 N N . PHE A 1 101 ? 10.220 -9.822 1.354 1.00 92.75 101 PHE A N 1
ATOM 802 C CA . PHE A 1 101 ? 11.206 -8.784 1.044 1.00 92.75 101 PHE A CA 1
ATOM 803 C C . PHE A 1 101 ? 10.877 -7.465 1.749 1.00 92.75 101 PHE A C 1
ATOM 805 O O . PHE A 1 101 ? 9.712 -7.106 1.903 1.00 92.75 101 PHE A O 1
ATOM 812 N N . CYS A 1 102 ? 11.913 -6.729 2.146 1.00 93.19 102 CYS A N 1
ATOM 813 C CA . CYS A 1 102 ? 11.818 -5.298 2.428 1.00 93.19 102 CYS A CA 1
ATOM 814 C C . CYS A 1 102 ? 11.964 -4.541 1.114 1.00 93.19 102 CYS A C 1
ATOM 816 O O . CYS A 1 102 ? 12.804 -4.904 0.288 1.00 93.19 102 CYS A O 1
ATOM 818 N N . HIS A 1 103 ? 11.203 -3.467 0.950 1.00 95.00 103 HIS A N 1
ATOM 819 C CA . HIS A 1 103 ? 11.251 -2.639 -0.250 1.00 95.00 103 HIS A CA 1
ATOM 820 C C . HIS A 1 103 ? 12.441 -1.677 -0.238 1.00 95.00 103 HIS A C 1
ATOM 822 O O . HIS A 1 103 ? 13.036 -1.420 -1.280 1.00 95.00 103 HIS A O 1
ATOM 828 N N . ARG A 1 104 ? 12.774 -1.125 0.941 1.00 93.25 104 ARG A N 1
ATOM 829 C CA . ARG A 1 104 ? 13.826 -0.121 1.211 1.00 93.25 104 ARG A CA 1
ATOM 830 C C . ARG A 1 104 ? 13.634 1.248 0.561 1.00 93.25 104 ARG A C 1
ATOM 832 O O . ARG A 1 104 ? 14.341 2.193 0.914 1.00 93.25 104 ARG A O 1
ATOM 839 N N . ASP A 1 105 ? 12.648 1.384 -0.316 1.00 94.31 105 ASP A N 1
ATOM 840 C CA . ASP A 1 105 ? 12.375 2.612 -1.058 1.00 94.31 105 ASP A CA 1
ATOM 841 C C . ASP A 1 105 ? 10.888 2.974 -1.110 1.00 94.31 105 ASP A C 1
ATOM 843 O O . ASP A 1 105 ? 10.367 3.422 -2.123 1.00 94.31 105 ASP A O 1
ATOM 847 N N . CYS A 1 106 ? 10.191 2.799 0.017 1.00 96.31 106 CYS A N 1
ATOM 848 C CA . CYS A 1 106 ? 8.778 3.156 0.176 1.00 96.31 106 CYS A CA 1
ATOM 849 C C . CYS A 1 106 ? 8.529 4.680 0.213 1.00 96.31 106 CYS A C 1
ATOM 851 O O . CYS A 1 106 ? 7.940 5.196 1.165 1.00 96.31 106 CYS A O 1
ATOM 853 N N . HIS A 1 107 ? 9.006 5.433 -0.777 1.00 94.81 107 HIS A N 1
ATOM 854 C CA . HIS A 1 107 ? 8.612 6.825 -0.977 1.00 94.81 107 HIS A CA 1
ATOM 855 C C . HIS A 1 107 ? 7.302 6.921 -1.769 1.00 94.81 107 HIS A C 1
ATOM 857 O O . HIS A 1 107 ? 6.902 5.990 -2.459 1.00 94.81 107 HIS A O 1
ATOM 863 N N . SER A 1 108 ? 6.656 8.081 -1.726 1.00 95.62 108 SER A N 1
ATOM 864 C CA . SER A 1 108 ? 5.365 8.364 -2.370 1.00 95.62 108 SER A CA 1
ATOM 865 C C . SER A 1 108 ? 5.282 8.009 -3.860 1.00 95.62 108 SER A C 1
ATOM 867 O O . SER A 1 108 ? 4.260 7.488 -4.292 1.00 95.62 108 SER A O 1
ATOM 869 N N . GLY A 1 109 ? 6.355 8.231 -4.628 1.00 96.69 109 GLY A N 1
ATOM 870 C CA . GLY A 1 109 ? 6.437 7.847 -6.048 1.00 96.69 109 GLY A CA 1
ATOM 871 C C . GLY A 1 10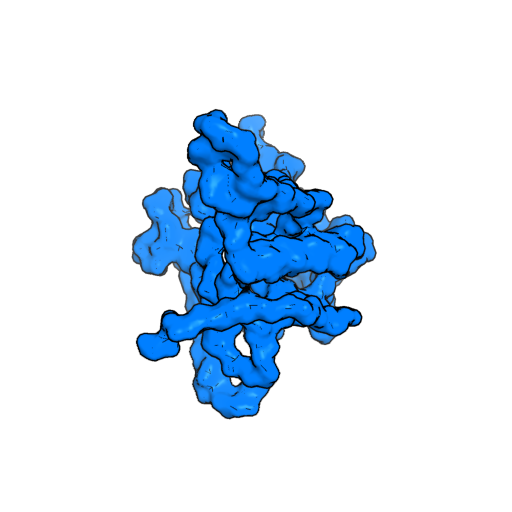9 ? 6.302 6.341 -6.340 1.00 96.69 109 GLY A C 1
ATOM 872 O O . GLY A 1 109 ? 5.921 5.974 -7.444 1.00 96.69 109 GLY A O 1
ATOM 873 N N . ASN A 1 110 ? 6.542 5.477 -5.347 1.00 97.69 110 ASN A N 1
ATOM 874 C CA . ASN A 1 110 ? 6.482 4.013 -5.479 1.00 97.69 110 ASN A CA 1
ATOM 875 C C . ASN A 1 110 ? 5.149 3.432 -4.979 1.00 97.69 110 ASN A C 1
ATOM 877 O O . ASN A 1 110 ? 4.959 2.218 -4.916 1.00 97.69 110 ASN A O 1
ATOM 881 N N . PHE A 1 111 ? 4.200 4.304 -4.629 1.00 98.56 111 PHE A N 1
ATOM 882 C CA . PHE A 1 111 ? 2.824 3.938 -4.324 1.00 98.56 111 PHE A CA 1
ATOM 883 C C . PHE A 1 111 ? 1.922 4.534 -5.390 1.00 98.56 111 PHE A C 1
ATOM 885 O O . PHE A 1 111 ? 1.709 5.744 -5.451 1.00 98.56 111 PHE A O 1
ATOM 892 N N . LEU A 1 112 ? 1.401 3.661 -6.236 1.00 98.56 112 LEU A N 1
ATOM 893 C CA . LEU A 1 112 ? 0.531 4.003 -7.344 1.00 98.56 112 LEU A CA 1
ATOM 894 C C . LEU A 1 112 ? -0.927 3.917 -6.906 1.00 98.56 112 LEU A C 1
ATOM 896 O O . LEU A 1 112 ? -1.282 3.087 -6.067 1.00 98.56 112 LEU A O 1
ATOM 900 N N . TYR A 1 113 ? -1.784 4.755 -7.482 1.00 98.44 113 TYR A N 1
ATOM 901 C CA . TYR A 1 113 ? -3.217 4.715 -7.217 1.00 98.44 113 TYR A CA 1
ATOM 902 C C . TYR A 1 113 ? -4.031 4.408 -8.473 1.00 98.44 113 TYR A C 1
ATOM 904 O O . TYR A 1 113 ? -3.695 4.810 -9.591 1.00 98.44 113 TYR A O 1
ATOM 912 N N . GLN A 1 114 ? -5.144 3.711 -8.269 1.00 98.00 114 G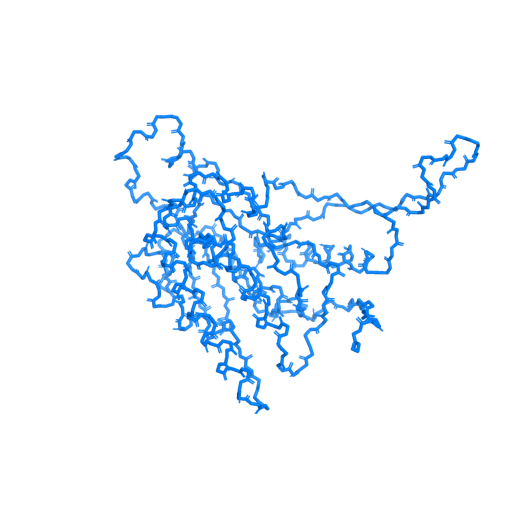LN A N 1
ATOM 913 C CA . GLN A 1 114 ? -6.186 3.508 -9.272 1.00 98.00 114 GLN A CA 1
ATOM 914 C C . GLN A 1 114 ? -7.491 4.099 -8.747 1.00 98.00 114 GLN A C 1
ATOM 916 O O . GLN A 1 114 ? -7.855 3.866 -7.591 1.00 98.00 114 GLN A O 1
ATOM 921 N N . ILE A 1 115 ? -8.182 4.870 -9.581 1.00 97.50 115 ILE A N 1
ATOM 922 C CA . ILE A 1 115 ? -9.434 5.530 -9.214 1.00 97.50 115 ILE A CA 1
ATOM 923 C C . ILE A 1 115 ? -10.580 4.523 -9.272 1.00 97.50 115 ILE A C 1
ATOM 925 O O . ILE A 1 115 ? -10.821 3.875 -10.290 1.00 97.50 115 ILE A O 1
ATOM 929 N N . ASP A 1 116 ? -11.336 4.449 -8.185 1.00 95.25 116 ASP A N 1
ATOM 930 C CA . ASP A 1 116 ? -12.650 3.829 -8.173 1.00 95.25 116 ASP A CA 1
ATOM 931 C C . ASP A 1 116 ? -13.693 4.877 -8.579 1.00 95.25 116 ASP A C 1
ATOM 933 O O . ASP A 1 116 ? -14.192 5.636 -7.747 1.00 95.25 116 ASP A O 1
ATOM 937 N N . TYR A 1 117 ? -13.986 4.964 -9.880 1.00 92.88 117 TYR A N 1
ATOM 938 C CA . TYR A 1 117 ? -14.814 6.042 -10.433 1.00 92.88 117 TYR A CA 1
ATOM 939 C C . TYR A 1 117 ? -16.233 6.092 -9.856 1.00 92.88 117 TYR A C 1
ATOM 941 O O . TYR A 1 117 ? -16.817 7.171 -9.811 1.00 92.88 117 TYR A O 1
ATOM 949 N N . GLU A 1 118 ? -16.785 4.965 -9.398 1.00 91.44 118 GLU A N 1
ATOM 950 C CA . GLU A 1 118 ? -18.105 4.933 -8.757 1.00 91.44 118 GLU A CA 1
ATOM 951 C C . GLU A 1 118 ? -18.087 5.762 -7.466 1.00 91.44 118 GLU A C 1
ATOM 953 O O . GLU A 1 118 ? -18.882 6.687 -7.298 1.00 91.44 118 GLU A O 1
ATOM 958 N N . VAL A 1 119 ? -17.129 5.472 -6.584 1.00 92.00 119 VAL A N 1
ATOM 959 C CA . VAL A 1 119 ? -16.998 6.156 -5.292 1.00 92.00 119 VAL A CA 1
ATOM 960 C C . VAL A 1 119 ? -16.471 7.578 -5.480 1.00 92.00 119 VAL A C 1
ATOM 962 O O . VAL A 1 119 ? -16.984 8.514 -4.868 1.00 92.00 119 VAL A O 1
ATOM 965 N N . TYR A 1 120 ? -15.489 7.754 -6.367 1.00 92.06 120 TYR A N 1
ATOM 966 C CA . TYR A 1 120 ? -14.878 9.048 -6.650 1.00 92.06 120 TYR A CA 1
ATOM 967 C C . TYR A 1 120 ? -15.898 10.047 -7.201 1.00 92.06 120 TYR A C 1
ATOM 969 O O . TYR A 1 120 ? -16.017 11.147 -6.671 1.00 92.06 120 TYR A O 1
ATOM 977 N N . ASN A 1 121 ? -16.681 9.678 -8.222 1.00 89.62 121 ASN A N 1
ATOM 978 C CA . ASN A 1 121 ? -17.647 10.601 -8.827 1.00 89.62 121 ASN A CA 1
ATOM 979 C C . ASN A 1 121 ? -18.794 10.947 -7.874 1.00 89.62 121 ASN A C 1
ATOM 981 O O . ASN A 1 121 ? -19.286 12.073 -7.904 1.00 89.62 121 ASN A O 1
ATOM 985 N N . ALA A 1 122 ? -19.193 10.023 -6.994 1.00 86.50 122 ALA A N 1
ATOM 986 C CA . ALA A 1 122 ? -20.188 10.312 -5.964 1.00 86.50 122 ALA A CA 1
ATOM 987 C C . ALA A 1 122 ? -19.723 11.391 -4.969 1.00 86.50 122 ALA A C 1
ATOM 989 O O . ALA A 1 122 ? -20.551 12.065 -4.357 1.00 86.50 122 ALA A O 1
ATOM 990 N N . LYS A 1 123 ? -18.406 11.550 -4.809 1.00 86.38 123 LYS A N 1
ATOM 991 C CA . LYS A 1 123 ? -17.789 12.431 -3.819 1.00 86.38 123 LYS A CA 1
ATOM 992 C C . LYS A 1 123 ? -17.235 13.730 -4.400 1.00 86.38 123 LYS A C 1
ATOM 994 O O . LYS A 1 123 ? -17.398 14.782 -3.793 1.00 86.38 123 LYS A O 1
ATOM 999 N N . TYR A 1 124 ? -16.604 13.645 -5.567 1.00 85.50 124 TYR A N 1
ATOM 1000 C CA . TYR A 1 124 ? -15.860 14.733 -6.205 1.00 85.50 124 TYR A CA 1
ATOM 1001 C C . TYR A 1 124 ? -16.386 15.098 -7.606 1.00 85.50 124 TYR A C 1
ATOM 1003 O O . TYR A 1 124 ? -15.827 15.980 -8.256 1.00 85.50 124 TYR A O 1
ATOM 1011 N N . GLY A 1 125 ? -17.417 14.412 -8.113 1.00 79.88 125 GLY A N 1
ATOM 1012 C CA . GLY A 1 125 ? -17.953 14.634 -9.458 1.00 79.88 125 GLY A CA 1
ATOM 1013 C C . GLY A 1 125 ? -18.729 15.948 -9.607 1.00 79.88 125 GLY A C 1
ATOM 1014 O O . GLY A 1 125 ? -19.323 16.460 -8.660 1.00 79.88 125 GLY A O 1
ATOM 1015 N N . ALA A 1 126 ? -18.773 16.490 -10.828 1.00 65.00 126 ALA A N 1
ATOM 1016 C CA . ALA A 1 126 ? -19.535 17.701 -11.135 1.00 65.00 126 ALA A CA 1
ATOM 1017 C C . ALA A 1 126 ? -21.027 17.512 -10.786 1.00 65.00 126 ALA A C 1
ATOM 1019 O O . ALA A 1 126 ? -21.700 16.649 -11.345 1.00 65.00 126 ALA A O 1
ATOM 1020 N N . GLY A 1 127 ? -21.533 18.308 -9.838 1.00 61.72 127 GLY A N 1
ATOM 1021 C CA . GLY A 1 127 ? -22.885 18.167 -9.279 1.00 61.72 127 GLY A CA 1
ATOM 1022 C C . GLY A 1 127 ? -22.936 17.596 -7.856 1.00 61.72 127 GLY A C 1
ATOM 1023 O O . GLY A 1 127 ? -24.021 17.531 -7.275 1.00 61.72 127 GLY A O 1
ATOM 1024 N N . SER A 1 128 ? -21.792 17.251 -7.251 1.00 57.44 128 SER A N 1
ATOM 1025 C CA . SER A 1 128 ? -21.672 16.972 -5.815 1.00 57.44 128 SER A CA 1
ATOM 1026 C C . SER A 1 128 ? -21.781 18.274 -5.002 1.00 57.44 128 SER A C 1
ATOM 1028 O O . SER A 1 128 ? -20.836 18.716 -4.352 1.00 57.44 128 SER A O 1
ATOM 1030 N N . GLY A 1 129 ? -22.935 18.943 -5.060 1.00 50.19 129 GLY A N 1
ATOM 1031 C CA . GLY A 1 129 ? -23.255 20.023 -4.131 1.00 50.19 129 GLY A CA 1
ATOM 1032 C C . GLY A 1 129 ? -23.288 19.446 -2.718 1.00 50.19 129 GLY A C 1
ATOM 1033 O O . GLY A 1 129 ? -24.210 18.693 -2.420 1.00 50.19 129 GLY A O 1
ATOM 1034 N N . SER A 1 130 ? -22.217 19.694 -1.954 1.00 46.56 130 SER A N 1
ATOM 1035 C CA . SER A 1 130 ? -21.999 19.748 -0.488 1.00 46.56 130 SER A CA 1
ATOM 1036 C C . SER A 1 130 ? -22.986 19.103 0.515 1.00 46.56 130 SER A C 1
ATOM 1038 O O . SER A 1 130 ? -22.969 19.437 1.696 1.00 46.56 130 SER A O 1
ATOM 1040 N N . SER A 1 131 ? -23.847 18.162 0.131 1.00 42.91 131 SER A N 1
ATOM 1041 C CA . SER A 1 131 ? -24.873 17.572 1.010 1.00 42.91 131 SER A CA 1
ATOM 1042 C C . SER A 1 131 ? -25.296 16.148 0.615 1.00 42.91 131 SER A C 1
ATOM 1044 O O . SER A 1 131 ? -26.185 15.582 1.244 1.00 42.91 131 SER A O 1
ATOM 1046 N N . ARG A 1 132 ? -24.673 15.530 -0.404 1.00 44.44 132 ARG A N 1
ATOM 1047 C CA . ARG A 1 132 ? -24.982 14.150 -0.849 1.00 44.44 132 ARG A CA 1
ATOM 1048 C C . ARG A 1 132 ? -23.923 13.095 -0.518 1.00 44.44 132 ARG A C 1
ATOM 1050 O O . ARG A 1 132 ? -24.139 11.926 -0.816 1.00 44.44 132 ARG A O 1
ATOM 1057 N N . GLY A 1 133 ? -22.845 13.454 0.180 1.00 44.84 133 GLY A N 1
ATOM 1058 C CA . GLY A 1 133 ? -21.866 12.502 0.730 1.00 44.84 133 GLY A CA 1
ATOM 1059 C C . GLY A 1 133 ? -22.389 11.705 1.935 1.00 44.84 133 GLY A C 1
ATOM 1060 O O . GLY A 1 133 ? -21.622 11.355 2.826 1.00 44.84 133 GLY A O 1
ATOM 1061 N N . GLY A 1 134 ? -23.701 11.469 2.019 1.00 44.91 134 GLY A N 1
ATOM 1062 C CA . GLY A 1 134 ? -24.302 10.709 3.103 1.00 44.91 134 GLY A CA 1
ATOM 1063 C C . GLY A 1 134 ? -23.918 9.247 2.968 1.00 44.91 134 GLY A C 1
ATOM 1064 O O . GLY A 1 134 ? -24.434 8.597 2.075 1.00 44.91 134 GLY A O 1
ATOM 1065 N N . ASN A 1 135 ? -23.005 8.771 3.821 1.00 55.62 135 ASN A N 1
ATOM 1066 C CA . ASN A 1 135 ? -22.766 7.376 4.224 1.00 55.62 135 ASN A CA 1
ATOM 1067 C C . ASN A 1 135 ? -23.238 6.262 3.260 1.00 55.62 135 ASN A C 1
ATOM 1069 O O . ASN A 1 135 ? -23.827 5.271 3.692 1.00 55.62 135 ASN A O 1
ATOM 1073 N N . VAL A 1 136 ? -22.965 6.378 1.957 1.00 67.25 136 VAL A N 1
ATOM 1074 C CA . VAL A 1 136 ? -23.274 5.300 1.020 1.00 67.25 136 VAL A CA 1
ATOM 1075 C C . VAL A 1 136 ? -22.305 4.174 1.341 1.00 67.25 136 VAL A C 1
ATOM 1077 O O . VAL A 1 136 ? -21.087 4.316 1.204 1.00 67.25 136 VAL A O 1
ATOM 1080 N N . ASP A 1 137 ? -22.845 3.065 1.836 1.00 79.56 137 ASP A N 1
ATOM 1081 C CA . ASP A 1 137 ? -22.052 1.883 2.128 1.00 79.56 137 ASP A CA 1
ATOM 1082 C C . ASP A 1 137 ? -21.701 1.165 0.817 1.00 79.56 137 ASP A C 1
ATOM 1084 O O . ASP A 1 137 ? -22.420 0.306 0.288 1.00 79.56 137 ASP A O 1
ATOM 1088 N N . TYR A 1 138 ? -20.551 1.542 0.261 1.00 90.88 138 TYR A N 1
ATOM 1089 C CA . TYR A 1 138 ? -19.975 0.884 -0.906 1.00 90.88 138 TYR A CA 1
ATOM 1090 C C . TYR A 1 138 ? -19.438 -0.518 -0.595 1.00 90.88 138 TYR A C 1
ATOM 1092 O O . TYR A 1 138 ? -19.061 -1.226 -1.529 1.00 90.88 138 TYR A O 1
ATOM 1100 N N . GLY A 1 139 ? -19.486 -0.961 0.664 1.00 95.56 139 GLY A N 1
ATOM 1101 C CA . GLY A 1 139 ? -19.010 -2.253 1.127 1.00 95.56 139 GLY A CA 1
ATOM 1102 C C . GLY A 1 139 ? -17.558 -2.223 1.584 1.00 95.56 139 GLY A C 1
ATOM 1103 O O . GLY A 1 139 ? -16.894 -1.185 1.617 1.00 95.56 139 GLY A O 1
ATOM 1104 N N . TYR A 1 140 ? -17.061 -3.403 1.933 1.00 98.38 140 TYR A N 1
ATOM 1105 C CA . TYR A 1 140 ? -15.735 -3.580 2.505 1.00 98.38 140 TYR A CA 1
ATOM 1106 C C . TYR A 1 140 ? -14.946 -4.675 1.791 1.00 98.38 140 TYR A C 1
ATOM 1108 O O . TYR A 1 140 ? -15.503 -5.674 1.327 1.00 98.38 140 TYR A O 1
ATOM 1116 N N . TYR A 1 141 ? -13.627 -4.515 1.776 1.00 98.56 141 TYR A N 1
ATOM 1117 C CA . TYR A 1 141 ? -12.689 -5.560 1.391 1.00 98.56 141 TYR A CA 1
ATOM 1118 C C . TYR A 1 141 ? -12.269 -6.365 2.615 1.00 98.56 141 TYR A C 1
ATOM 1120 O O . TYR A 1 141 ? -11.882 -5.794 3.631 1.00 98.56 141 TYR A O 1
ATOM 1128 N N . HIS A 1 142 ? -12.348 -7.686 2.510 1.00 98.81 142 HIS A N 1
ATOM 1129 C CA . HIS A 1 142 ? -11.981 -8.639 3.551 1.00 98.81 142 HIS A CA 1
ATOM 1130 C C . HIS A 1 142 ? -10.511 -9.038 3.433 1.00 98.81 142 HIS A C 1
ATOM 1132 O O . HIS A 1 142 ? -10.078 -9.507 2.378 1.00 98.81 142 HIS A O 1
ATOM 1138 N N . TYR A 1 143 ? -9.780 -8.897 4.535 1.00 98.69 143 TYR A N 1
ATOM 1139 C CA . TYR A 1 143 ? -8.384 -9.282 4.693 1.00 98.69 143 TYR A CA 1
ATOM 1140 C C . TYR A 1 143 ? -8.223 -10.332 5.793 1.00 98.69 143 TYR A C 1
ATOM 1142 O O . TYR A 1 143 ? -8.972 -10.357 6.776 1.00 98.69 143 TYR A O 1
ATOM 1150 N N . VAL A 1 144 ? -7.198 -11.170 5.641 1.00 98.38 144 VAL A N 1
ATOM 1151 C CA . VAL A 1 144 ? -6.774 -12.149 6.644 1.00 98.38 144 VAL A CA 1
ATOM 1152 C C . VAL A 1 144 ? -5.278 -12.010 6.907 1.00 98.38 144 VAL A C 1
ATOM 1154 O O . VAL A 1 144 ? -4.454 -12.091 5.990 1.00 98.38 144 VAL A O 1
ATOM 1157 N N . TYR A 1 145 ? -4.930 -11.858 8.183 1.00 97.69 145 TYR A N 1
ATOM 1158 C CA . TYR A 1 145 ? -3.556 -11.831 8.676 1.00 97.69 145 TYR A CA 1
ATOM 1159 C C . TYR A 1 145 ? -3.445 -12.643 9.963 1.00 97.69 145 TYR A C 1
ATOM 1161 O O . TYR A 1 145 ? -4.267 -12.477 10.845 1.00 97.69 145 TYR A O 1
ATOM 1169 N N . ASN A 1 146 ? -2.487 -13.561 10.069 1.00 94.12 146 ASN A N 1
ATOM 1170 C CA . ASN A 1 146 ? -2.352 -14.509 11.193 1.00 94.12 146 ASN A CA 1
ATOM 1171 C C . ASN A 1 146 ? -3.678 -15.143 11.689 1.00 94.12 146 ASN A C 1
ATOM 1173 O O . ASN A 1 146 ? -3.891 -15.310 12.884 1.00 94.12 146 ASN A O 1
ATOM 1177 N N . GLY A 1 147 ? -4.603 -15.471 10.775 1.00 94.56 147 GLY A N 1
ATOM 1178 C CA . GLY A 1 147 ? -5.939 -15.994 11.115 1.00 94.56 147 GLY A CA 1
ATOM 1179 C C . GLY A 1 147 ? -6.934 -14.939 11.630 1.00 94.56 147 GLY A C 1
ATOM 1180 O O . GLY A 1 147 ? -8.134 -15.201 11.701 1.00 94.56 147 GLY A O 1
ATOM 1181 N N . PHE A 1 148 ? -6.469 -13.725 11.920 1.00 97.31 148 PHE A N 1
ATOM 1182 C CA . PHE A 1 148 ? -7.295 -12.570 12.234 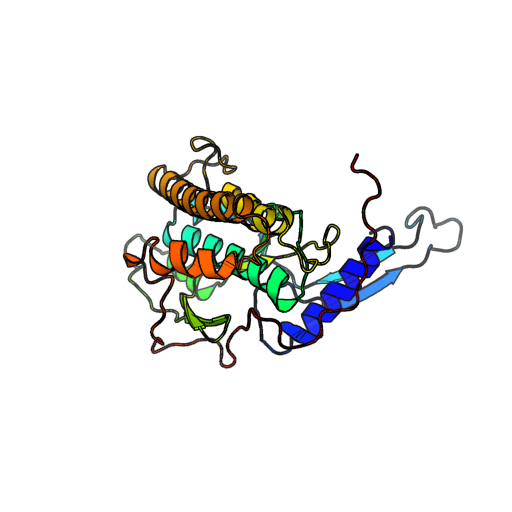1.00 97.31 148 PHE A CA 1
ATOM 1183 C C . PHE A 1 148 ? -7.951 -12.014 10.966 1.00 97.31 148 PHE A C 1
ATOM 1185 O O . PHE A 1 148 ? -7.297 -11.751 9.956 1.00 97.31 148 PHE A O 1
ATOM 1192 N N . ASN A 1 149 ? -9.271 -11.848 11.035 1.00 98.50 149 ASN A N 1
ATOM 1193 C CA . ASN A 1 149 ? -10.098 -11.333 9.953 1.00 98.50 149 ASN A CA 1
ATOM 1194 C C . ASN A 1 149 ? -10.418 -9.863 10.222 1.00 98.50 149 ASN A C 1
ATOM 1196 O O . ASN A 1 149 ? -10.902 -9.521 11.303 1.00 98.50 149 ASN A O 1
ATOM 1200 N N . PHE A 1 150 ? -10.196 -9.009 9.230 1.00 98.75 150 PHE A N 1
ATOM 1201 C CA . PHE A 1 150 ? -10.569 -7.601 9.299 1.00 98.75 150 PHE A CA 1
ATOM 1202 C C . PHE A 1 150 ? -11.020 -7.082 7.941 1.00 98.75 150 PHE A C 1
ATOM 1204 O O . PHE A 1 150 ? -10.831 -7.730 6.909 1.00 98.75 150 PHE A O 1
ATOM 1211 N N . TYR A 1 151 ? -11.651 -5.914 7.951 1.00 98.62 151 TYR A N 1
ATOM 1212 C CA . TYR A 1 151 ? -12.295 -5.354 6.781 1.00 98.62 151 TYR A CA 1
ATOM 1213 C C . TYR A 1 151 ? -11.960 -3.873 6.651 1.00 98.62 151 TYR A C 1
ATOM 1215 O O . TYR A 1 151 ? -12.080 -3.123 7.621 1.00 98.62 151 TYR A O 1
ATOM 1223 N N . ILE A 1 152 ? -11.563 -3.465 5.446 1.00 98.19 152 ILE A N 1
ATOM 1224 C CA . ILE A 1 152 ? -11.309 -2.062 5.101 1.00 98.19 152 ILE A CA 1
ATOM 1225 C C . ILE A 1 152 ? -12.437 -1.568 4.210 1.00 98.19 152 ILE A C 1
ATOM 1227 O O . ILE A 1 152 ? -12.754 -2.199 3.197 1.00 98.19 152 ILE A O 1
ATOM 1231 N N . LYS A 1 153 ? -13.050 -0.448 4.591 1.00 96.88 153 LYS A N 1
ATOM 1232 C CA . LYS A 1 153 ? -14.123 0.193 3.829 1.00 96.88 153 LYS A CA 1
ATOM 1233 C C . LYS A 1 153 ? -13.625 0.534 2.426 1.00 96.88 153 LYS A C 1
ATOM 1235 O O . LYS A 1 153 ? -12.507 1.021 2.266 1.00 96.88 153 LYS A O 1
ATOM 1240 N N . ARG A 1 154 ? -14.440 0.292 1.401 1.00 95.69 154 ARG A N 1
ATOM 1241 C CA . ARG A 1 154 ? -14.147 0.741 0.034 1.00 95.69 154 ARG A CA 1
ATOM 1242 C C . ARG A 1 154 ? -14.107 2.271 0.004 1.00 95.69 154 ARG A C 1
ATOM 1244 O O . ARG A 1 154 ? -15.008 2.918 0.532 1.00 95.69 154 ARG A O 1
ATOM 1251 N N . CYS A 1 155 ? -13.068 2.833 -0.602 1.00 95.00 155 CYS A N 1
ATOM 1252 C CA . CYS A 1 155 ? -12.917 4.272 -0.808 1.00 95.00 155 CYS A CA 1
ATOM 1253 C C . CYS A 1 155 ? -12.688 4.590 -2.291 1.00 95.00 155 CYS A C 1
ATOM 1255 O O . CYS A 1 155 ? -12.753 3.699 -3.140 1.00 95.00 155 CYS A O 1
ATOM 1257 N N . SER A 1 156 ? -12.420 5.861 -2.586 1.00 96.12 156 SER A N 1
ATOM 1258 C CA . SER A 1 156 ? -12.238 6.389 -3.942 1.00 96.12 156 SER A CA 1
ATOM 1259 C C . SER A 1 156 ? -10.997 5.843 -4.667 1.00 96.12 156 SER A C 1
ATOM 1261 O O . SER A 1 156 ? -10.860 6.052 -5.872 1.00 96.12 156 SER A O 1
ATOM 1263 N N . PHE A 1 157 ? -10.089 5.159 -3.958 1.00 98.06 157 PHE A N 1
ATOM 1264 C CA . PHE A 1 157 ? -8.788 4.749 -4.487 1.00 98.06 157 PHE A CA 1
ATOM 1265 C C . PHE A 1 157 ? -8.395 3.328 -4.069 1.00 98.06 157 PHE A C 1
ATOM 1267 O O . PHE A 1 157 ? -8.604 2.901 -2.932 1.00 98.06 157 PHE A O 1
ATOM 1274 N N . ASN A 1 158 ? -7.768 2.606 -4.995 1.00 98.19 158 ASN A N 1
ATOM 1275 C CA . ASN A 1 158 ? -6.941 1.441 -4.699 1.00 98.19 158 ASN A CA 1
ATOM 1276 C C . ASN A 1 158 ? -5.475 1.860 -4.666 1.00 98.19 158 ASN A C 1
ATOM 1278 O O . ASN A 1 158 ? -5.046 2.552 -5.588 1.00 98.19 158 ASN A O 1
ATOM 1282 N N . ILE A 1 159 ? -4.717 1.406 -3.671 1.00 98.62 159 ILE A N 1
ATOM 1283 C CA . ILE A 1 159 ? -3.283 1.699 -3.569 1.00 98.62 159 ILE A CA 1
ATOM 1284 C C . ILE A 1 159 ? -2.457 0.452 -3.864 1.00 98.62 159 ILE A C 1
ATOM 1286 O O . ILE A 1 159 ? -2.662 -0.591 -3.240 1.00 98.62 159 ILE A O 1
ATOM 1290 N N . CYS A 1 160 ? -1.502 0.586 -4.780 1.00 98.56 160 CYS A N 1
ATOM 1291 C CA . CYS A 1 160 ? -0.572 -0.455 -5.193 1.00 98.56 160 CYS A CA 1
ATOM 1292 C C . CYS A 1 160 ? 0.868 -0.040 -4.883 1.00 98.56 160 CYS A C 1
ATOM 1294 O O . CYS A 1 160 ? 1.263 1.077 -5.197 1.00 98.56 160 CYS A O 1
ATOM 1296 N N . ILE A 1 161 ? 1.664 -0.942 -4.311 1.00 98.25 161 ILE A N 1
ATOM 1297 C CA . ILE A 1 161 ? 3.113 -0.744 -4.162 1.00 98.25 161 ILE A CA 1
ATOM 1298 C C . ILE A 1 161 ? 3.836 -1.227 -5.428 1.00 98.25 161 ILE A C 1
ATOM 1300 O O . ILE A 1 161 ? 3.418 -2.219 -6.039 1.00 98.25 161 ILE A O 1
ATOM 1304 N N . PHE A 1 162 ? 4.882 -0.516 -5.842 1.00 94.75 162 PHE A N 1
ATOM 1305 C CA . PHE A 1 162 ? 5.604 -0.755 -7.091 1.00 94.75 162 PHE A CA 1
ATOM 1306 C C . PHE A 1 162 ? 7.082 -0.333 -6.994 1.00 94.75 162 PHE A C 1
ATOM 1308 O O . PHE A 1 162 ? 7.466 0.271 -6.007 1.00 94.75 162 PHE A O 1
ATOM 1315 N N . ASP A 1 163 ? 7.876 -0.622 -8.031 1.00 92.94 163 ASP A N 1
ATOM 1316 C CA . ASP A 1 163 ? 9.329 -0.372 -8.120 1.00 92.94 163 ASP A CA 1
ATOM 1317 C C . ASP A 1 163 ? 10.153 -1.142 -7.076 1.00 92.94 163 ASP A C 1
ATOM 1319 O O . ASP A 1 163 ? 10.541 -0.651 -6.018 1.00 92.94 163 ASP A O 1
ATOM 1323 N N . PHE A 1 164 ? 10.447 -2.403 -7.388 1.00 94.38 164 PHE A N 1
ATOM 1324 C CA . PHE A 1 164 ? 11.089 -3.315 -6.439 1.00 94.38 164 PHE A CA 1
ATOM 1325 C C . PHE A 1 164 ? 12.610 -3.387 -6.595 1.00 94.38 164 PHE A C 1
ATOM 1327 O O . PHE A 1 164 ? 13.236 -4.244 -5.963 1.00 94.38 164 PHE A O 1
ATOM 1334 N N . GLY A 1 165 ? 13.222 -2.511 -7.397 1.00 89.50 165 GLY A N 1
ATOM 1335 C CA . GLY A 1 165 ? 14.633 -2.599 -7.793 1.00 89.50 165 GLY A CA 1
ATOM 1336 C C . GLY A 1 165 ? 15.648 -2.589 -6.638 1.00 89.50 165 GLY A C 1
ATOM 1337 O O . GLY A 1 165 ? 16.749 -3.125 -6.789 1.00 89.50 165 GLY A O 1
ATOM 1338 N N . LEU A 1 166 ? 15.272 -2.036 -5.477 1.00 90.00 166 LEU A N 1
ATOM 1339 C CA . LEU A 1 166 ? 16.108 -1.933 -4.267 1.00 90.00 166 LEU A CA 1
ATOM 1340 C C . LEU A 1 166 ? 15.766 -2.958 -3.174 1.00 90.00 166 LEU A C 1
ATOM 1342 O O . LEU A 1 166 ? 16.293 -2.893 -2.054 1.00 90.00 166 LEU A O 1
ATOM 1346 N N . SER A 1 167 ? 14.894 -3.912 -3.493 1.00 91.31 167 SER A N 1
ATOM 1347 C CA . SER A 1 167 ? 14.374 -4.862 -2.518 1.00 91.31 167 SER A CA 1
ATOM 1348 C C . SER A 1 167 ? 15.438 -5.815 -1.995 1.00 91.31 167 SER A C 1
ATOM 1350 O O . SER A 1 167 ? 16.327 -6.267 -2.719 1.00 91.31 167 SER A O 1
ATOM 1352 N N . VAL A 1 168 ? 15.314 -6.181 -0.721 1.00 87.81 168 VAL A N 1
ATOM 1353 C CA . VAL A 1 168 ? 16.188 -7.170 -0.077 1.00 87.81 168 VAL A CA 1
ATOM 1354 C C . VAL A 1 168 ? 15.356 -8.232 0.631 1.00 87.81 168 VAL A C 1
ATOM 1356 O O . VAL A 1 168 ? 14.311 -7.898 1.193 1.00 87.81 168 VAL A O 1
ATOM 1359 N N . PRO A 1 169 ? 15.793 -9.503 0.640 1.00 87.69 169 PRO A N 1
ATOM 1360 C CA . PRO A 1 169 ? 15.117 -10.534 1.413 1.00 87.69 169 PRO A CA 1
ATOM 1361 C C . PRO A 1 169 ? 15.036 -10.150 2.891 1.00 87.69 169 PRO A C 1
ATOM 1363 O O . PRO A 1 169 ? 16.008 -9.656 3.469 1.00 87.69 169 PRO A O 1
ATOM 1366 N N . ILE A 1 170 ? 13.893 -10.418 3.515 1.00 84.94 170 ILE A N 1
ATOM 1367 C CA . ILE A 1 170 ? 13.768 -10.358 4.969 1.00 84.94 170 ILE A CA 1
ATOM 1368 C C . ILE A 1 170 ? 14.479 -11.579 5.532 1.00 84.94 170 ILE A C 1
ATOM 1370 O O . ILE A 1 170 ? 14.018 -12.717 5.410 1.00 84.94 170 ILE A O 1
ATOM 1374 N N . ASN A 1 171 ? 15.625 -11.332 6.154 1.00 69.25 171 ASN A N 1
ATOM 1375 C CA . ASN A 1 171 ? 16.354 -12.360 6.877 1.00 69.25 171 ASN A CA 1
ATOM 1376 C C . ASN A 1 171 ? 15.603 -12.697 8.179 1.00 69.25 171 ASN A C 1
ATOM 1378 O O . ASN A 1 171 ? 14.741 -11.957 8.641 1.00 69.25 171 ASN A O 1
ATOM 1382 N N . THR A 1 172 ? 15.936 -13.818 8.816 1.00 57.88 172 THR A N 1
ATOM 1383 C CA . THR A 1 172 ? 15.246 -14.306 10.029 1.00 57.88 172 THR A CA 1
ATOM 1384 C C . THR A 1 172 ? 15.380 -13.408 11.269 1.00 57.88 172 THR A C 1
ATOM 1386 O O . THR A 1 172 ? 14.761 -13.713 12.293 1.00 57.88 172 THR A O 1
ATOM 1389 N N . ALA A 1 173 ? 16.197 -12.353 11.197 1.00 60.31 173 ALA A N 1
ATOM 1390 C CA . ALA A 1 173 ? 16.381 -11.345 12.233 1.00 60.31 173 ALA A CA 1
ATOM 1391 C C . ALA A 1 173 ? 15.573 -10.083 11.900 1.00 60.31 173 ALA A C 1
ATOM 1393 O O . ALA A 1 173 ? 15.452 -9.699 10.738 1.00 60.31 173 ALA A O 1
ATOM 1394 N N . PHE A 1 174 ? 15.029 -9.446 12.934 1.00 70.19 174 PHE A N 1
ATOM 1395 C CA . PHE A 1 174 ? 14.356 -8.161 12.806 1.00 70.19 174 PHE A CA 1
ATOM 1396 C C . PHE A 1 174 ? 15.333 -7.096 12.286 1.00 70.19 174 PHE A C 1
ATOM 1398 O O . PHE A 1 174 ? 16.430 -6.952 12.820 1.00 70.19 174 PHE A O 1
ATOM 1405 N N . ASP A 1 175 ? 14.940 -6.373 11.238 1.00 75.69 175 ASP A N 1
ATOM 1406 C CA . ASP A 1 175 ? 15.783 -5.403 10.535 1.00 75.69 175 ASP A CA 1
ATOM 1407 C C . ASP A 1 175 ? 15.109 -4.021 10.546 1.00 75.69 175 ASP A C 1
ATOM 1409 O O . ASP A 1 175 ? 13.910 -3.893 10.291 1.00 75.69 175 ASP A O 1
ATOM 1413 N N . LYS A 1 176 ? 15.893 -2.965 10.786 1.00 86.44 176 LYS A N 1
ATOM 1414 C CA . LYS A 1 176 ? 15.480 -1.561 10.660 1.00 86.44 176 LYS A CA 1
ATOM 1415 C C . LYS A 1 176 ? 14.851 -1.249 9.298 1.00 86.44 176 LYS A C 1
ATOM 1417 O O . LYS A 1 176 ? 13.971 -0.387 9.232 1.00 86.44 176 LYS A O 1
ATOM 1422 N N . ASN A 1 177 ? 15.252 -1.942 8.232 1.00 87.88 177 ASN A N 1
ATOM 1423 C CA . ASN A 1 177 ? 14.635 -1.812 6.909 1.00 87.88 177 ASN A CA 1
ATOM 1424 C C . ASN A 1 177 ? 13.128 -2.131 6.939 1.00 87.88 177 ASN A C 1
ATOM 1426 O O . ASN A 1 177 ? 12.355 -1.410 6.314 1.00 87.88 177 ASN A O 1
ATOM 1430 N N . ILE A 1 178 ? 12.697 -3.118 7.741 1.00 91.38 178 ILE A N 1
ATOM 1431 C CA . ILE A 1 178 ? 11.278 -3.489 7.902 1.00 91.38 178 ILE A CA 1
ATOM 1432 C C . ILE A 1 178 ? 10.481 -2.286 8.412 1.00 91.38 178 ILE A C 1
ATOM 1434 O O . ILE A 1 178 ? 9.455 -1.930 7.840 1.00 91.38 178 ILE A O 1
ATOM 1438 N N . CYS A 1 179 ? 10.966 -1.643 9.477 1.00 93.44 179 CYS A N 1
ATOM 1439 C CA . CYS A 1 179 ? 10.338 -0.460 10.066 1.00 93.44 179 CYS A CA 1
ATOM 1440 C C . CYS A 1 179 ? 10.375 0.750 9.130 1.00 93.44 179 CYS A C 1
ATOM 1442 O O . CYS A 1 179 ? 9.410 1.508 9.057 1.00 93.44 179 CYS A O 1
ATOM 1444 N N . THR A 1 180 ? 11.499 0.940 8.437 1.00 93.69 180 THR A N 1
ATOM 1445 C CA . THR A 1 180 ? 11.725 2.105 7.574 1.00 93.69 180 THR A CA 1
ATOM 1446 C C . THR A 1 180 ? 10.714 2.155 6.433 1.00 93.69 180 THR A C 1
ATOM 1448 O O . THR A 1 180 ? 10.218 3.240 6.139 1.00 93.69 180 THR A O 1
ATOM 1451 N N . ASP A 1 181 ? 10.339 1.005 5.862 1.00 96.19 181 ASP A N 1
ATOM 1452 C CA . ASP A 1 181 ? 9.307 0.929 4.822 1.00 96.19 181 ASP A CA 1
ATOM 1453 C C . ASP A 1 181 ? 7.985 1.572 5.285 1.00 96.19 181 ASP A C 1
ATOM 1455 O O . ASP A 1 181 ? 7.439 2.430 4.589 1.00 96.19 181 ASP A O 1
ATOM 1459 N N . TYR A 1 182 ? 7.498 1.220 6.484 1.00 97.44 182 TYR A N 1
ATOM 1460 C CA . TYR A 1 182 ? 6.251 1.772 7.033 1.00 97.44 182 TYR A CA 1
ATOM 1461 C C . TYR A 1 182 ? 6.359 3.263 7.358 1.00 97.44 182 TYR A C 1
ATOM 1463 O O . TYR A 1 182 ? 5.424 4.014 7.102 1.00 97.44 182 TYR A O 1
ATOM 1471 N N . LEU A 1 183 ? 7.478 3.712 7.932 1.00 96.38 183 LEU A N 1
ATOM 1472 C CA . LEU A 1 183 ? 7.634 5.116 8.324 1.00 96.38 183 LEU A CA 1
ATOM 1473 C C . LEU A 1 183 ? 7.770 6.041 7.116 1.00 96.38 183 LEU A C 1
ATOM 1475 O O . LEU A 1 183 ? 7.254 7.157 7.137 1.00 96.38 183 LEU A O 1
ATOM 1479 N N . ARG A 1 184 ? 8.475 5.596 6.071 1.00 95.56 184 ARG A N 1
ATOM 1480 C CA . ARG A 1 184 ? 8.804 6.444 4.924 1.00 95.56 184 ARG A CA 1
ATOM 1481 C C . ARG A 1 184 ? 7.553 6.871 4.162 1.00 95.56 184 ARG A C 1
ATOM 1483 O O . ARG A 1 184 ? 7.413 8.062 3.898 1.00 95.56 184 ARG A O 1
ATOM 1490 N N . VAL A 1 185 ? 6.620 5.951 3.901 1.00 97.31 185 VAL A N 1
ATOM 1491 C CA . VAL A 1 185 ? 5.398 6.275 3.147 1.00 97.31 185 VAL A CA 1
ATOM 1492 C C . VAL A 1 185 ? 4.495 7.259 3.894 1.00 97.31 185 VAL A C 1
ATOM 1494 O O . VAL A 1 185 ? 3.874 8.109 3.263 1.00 97.31 185 VAL A O 1
ATOM 1497 N N . LEU A 1 186 ? 4.453 7.206 5.230 1.00 97.75 186 LEU A N 1
ATOM 1498 C CA . LEU A 1 186 ? 3.498 7.985 6.024 1.00 97.75 186 LEU A CA 1
ATOM 1499 C C . LEU A 1 186 ? 3.754 9.498 6.008 1.00 97.75 186 LEU A C 1
ATOM 1501 O O . LEU A 1 186 ? 2.802 10.265 6.119 1.00 97.75 186 LEU A O 1
ATOM 1505 N N . ASN A 1 187 ? 4.999 9.940 5.798 1.00 94.50 187 ASN A N 1
ATOM 1506 C CA . ASN A 1 187 ? 5.317 11.372 5.662 1.00 94.50 187 ASN A CA 1
ATOM 1507 C C . ASN A 1 187 ? 4.625 12.019 4.449 1.00 94.50 187 ASN A C 1
ATOM 1509 O O . ASN A 1 187 ? 4.431 13.233 4.415 1.00 94.50 187 ASN A O 1
ATOM 1513 N N . THR A 1 188 ? 4.215 11.206 3.471 1.00 95.81 188 THR A N 1
ATOM 1514 C CA . THR A 1 188 ? 3.472 11.643 2.280 1.00 95.81 188 THR A CA 1
ATOM 1515 C C . THR A 1 188 ? 2.112 12.241 2.617 1.00 95.81 188 THR A C 1
ATOM 1517 O O . THR A 1 188 ? 1.592 13.010 1.823 1.00 95.81 188 THR A O 1
ATOM 1520 N N . PHE A 1 189 ? 1.527 11.895 3.765 1.00 97.50 189 PHE A N 1
ATOM 1521 C CA . PHE A 1 189 ? 0.165 12.296 4.125 1.00 97.50 189 PHE A CA 1
ATOM 1522 C C . PHE A 1 189 ? 0.097 13.532 5.023 1.00 97.50 189 PHE A C 1
ATOM 1524 O O . PHE A 1 189 ? -0.968 13.845 5.543 1.00 97.50 189 PHE A O 1
ATOM 1531 N N . ILE A 1 190 ? 1.228 14.193 5.255 1.00 97.31 190 ILE A N 1
ATOM 1532 C CA . ILE A 1 190 ? 1.364 15.270 6.236 1.00 97.31 190 ILE A CA 1
ATOM 1533 C C . ILE A 1 190 ? 1.810 16.537 5.500 1.00 97.31 190 ILE A C 1
ATOM 1535 O O . ILE A 1 190 ? 2.626 16.462 4.573 1.00 97.31 190 ILE A O 1
ATOM 1539 N N . SER A 1 191 ? 1.283 17.696 5.897 1.00 96.50 191 SER A N 1
ATOM 1540 C CA . SER A 1 191 ? 1.702 18.992 5.356 1.00 96.50 191 SER A CA 1
ATOM 1541 C C . SER A 1 191 ? 3.147 19.320 5.730 1.00 96.50 191 SER A C 1
ATOM 1543 O O . SER A 1 191 ? 3.671 18.848 6.737 1.00 96.50 191 SER A O 1
ATOM 1545 N N . ARG A 1 192 ? 3.812 20.169 4.943 1.00 94.19 192 ARG A N 1
ATOM 1546 C CA . ARG A 1 192 ? 5.145 20.681 5.304 1.00 94.19 192 ARG A CA 1
ATOM 1547 C C . ARG A 1 192 ? 5.159 21.477 6.611 1.00 94.19 192 ARG A C 1
ATOM 1549 O O . ARG A 1 192 ? 6.202 21.511 7.258 1.00 94.19 192 ARG A O 1
ATOM 1556 N N . GLU A 1 193 ? 4.039 22.088 6.991 1.00 90.62 193 GLU A N 1
ATOM 1557 C CA . GLU A 1 193 ? 3.900 22.819 8.259 1.00 90.62 193 GLU A CA 1
ATOM 1558 C C . GLU A 1 193 ? 4.022 21.870 9.462 1.00 90.62 193 GLU A C 1
ATOM 1560 O O . GLU A 1 193 ? 4.669 22.209 10.450 1.00 90.62 193 GLU A O 1
ATOM 1565 N N . ASP A 1 194 ? 3.544 20.632 9.312 1.00 91.69 19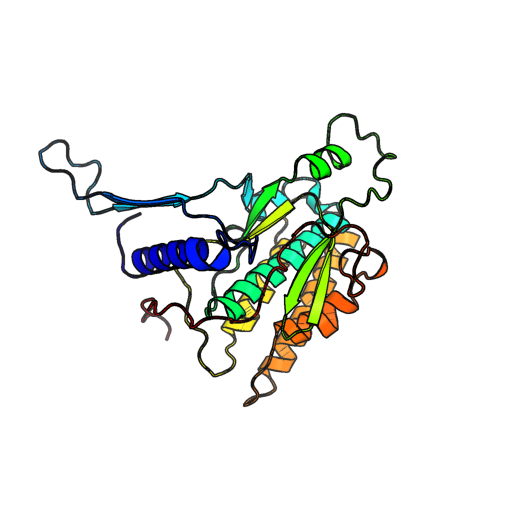4 ASP A N 1
ATOM 1566 C CA . ASP A 1 194 ? 3.695 19.542 10.284 1.00 91.69 194 ASP A CA 1
ATOM 1567 C C . ASP A 1 194 ? 4.891 18.616 9.979 1.00 91.69 194 ASP A C 1
ATOM 1569 O O . ASP A 1 194 ? 4.913 17.445 10.367 1.00 91.69 194 ASP A O 1
ATOM 1573 N N . TYR A 1 195 ? 5.918 19.130 9.290 1.00 91.12 195 TYR A N 1
ATOM 1574 C CA . TYR A 1 195 ? 7.151 18.406 8.930 1.00 91.12 195 TYR A CA 1
ATOM 1575 C C . TYR A 1 195 ? 6.954 17.206 7.981 1.00 91.12 195 TYR A C 1
ATOM 1577 O O . TYR A 1 195 ? 7.804 16.314 7.901 1.00 91.12 195 TYR A O 1
ATOM 1585 N N . GLY A 1 196 ? 5.847 17.189 7.243 1.00 93.25 196 GLY A N 1
ATOM 1586 C CA . GLY A 1 196 ? 5.540 16.241 6.179 1.00 93.25 196 GLY A CA 1
ATOM 1587 C C . GLY A 1 196 ? 5.994 16.691 4.790 1.00 93.25 196 GLY A C 1
ATOM 1588 O O . GLY A 1 196 ? 6.861 17.553 4.632 1.00 93.25 196 GLY A O 1
ATOM 1589 N N . TRP A 1 197 ? 5.429 16.069 3.751 1.00 94.31 197 TRP A N 1
ATOM 1590 C CA . TRP A 1 197 ? 5.858 16.259 2.359 1.00 94.31 197 TRP A CA 1
ATOM 1591 C C . TRP A 1 197 ? 4.853 16.988 1.461 1.00 94.31 197 TRP A C 1
ATOM 1593 O O . TRP A 1 197 ? 5.246 17.417 0.373 1.00 94.31 197 TRP A O 1
ATOM 1603 N N . ILE A 1 198 ? 3.603 17.171 1.894 1.00 95.44 198 ILE A N 1
ATOM 1604 C CA . ILE A 1 198 ? 2.578 17.869 1.104 1.00 95.44 198 ILE A CA 1
ATOM 1605 C C . ILE A 1 198 ? 2.897 19.366 1.087 1.00 95.44 198 ILE A C 1
ATOM 1607 O O . ILE A 1 198 ? 2.970 20.012 2.134 1.00 95.44 198 ILE A O 1
ATOM 1611 N N . ALA A 1 199 ? 3.132 19.904 -0.110 1.00 93.50 199 ALA A N 1
ATOM 1612 C CA . ALA A 1 199 ? 3.460 21.315 -0.310 1.00 93.50 199 ALA A CA 1
ATOM 1613 C C . ALA A 1 199 ? 2.210 22.173 -0.542 1.00 93.50 199 ALA A C 1
ATOM 1615 O O . ALA A 1 199 ? 2.244 23.389 -0.377 1.00 93.50 199 ALA A O 1
ATOM 1616 N N . GLU A 1 200 ? 1.127 21.539 -0.973 1.00 95.00 200 GLU A N 1
ATOM 1617 C CA . GLU A 1 200 ? -0.147 22.160 -1.274 1.00 95.00 200 GLU A CA 1
ATOM 1618 C C . GLU A 1 200 ? -0.921 22.486 0.009 1.00 95.00 200 GLU A C 1
ATOM 1620 O O . GLU A 1 200 ? -0.812 21.782 1.010 1.00 95.00 200 GLU A O 1
ATOM 1625 N N . THR A 1 201 ? -1.761 23.526 -0.034 1.00 93.75 201 THR A N 1
ATOM 1626 C CA . THR A 1 201 ? -2.586 23.937 1.112 1.00 93.75 201 THR A CA 1
ATOM 1627 C C . THR A 1 201 ? -3.475 22.794 1.582 1.00 93.75 201 THR A C 1
ATOM 1629 O O . THR A 1 201 ? -4.342 22.334 0.828 1.00 93.75 201 THR A O 1
ATOM 1632 N N . MET A 1 202 ? -3.260 22.363 2.819 1.00 94.44 202 MET A N 1
ATOM 1633 C CA . MET A 1 202 ? -3.949 21.259 3.470 1.00 94.44 202 MET A CA 1
ATOM 1634 C C . MET A 1 202 ? -4.655 21.766 4.729 1.00 94.44 202 MET A C 1
ATOM 1636 O O . MET A 1 202 ? -4.163 22.681 5.383 1.00 94.44 202 MET A O 1
ATOM 1640 N N . ASP A 1 203 ? -5.799 21.177 5.056 1.00 94.75 203 ASP A N 1
ATOM 1641 C CA . ASP A 1 203 ? -6.454 21.369 6.346 1.00 94.75 203 ASP A CA 1
ATOM 1642 C C . ASP A 1 203 ? -5.514 20.925 7.483 1.00 94.75 203 ASP A C 1
ATOM 1644 O O . ASP A 1 203 ? -5.004 19.797 7.483 1.00 94.75 203 ASP A O 1
ATOM 1648 N N . LEU A 1 204 ? -5.264 21.828 8.434 1.00 92.38 204 LEU A N 1
ATOM 1649 C CA . LEU A 1 204 ? -4.318 21.603 9.525 1.00 92.38 204 LEU A CA 1
ATOM 1650 C C . LEU A 1 204 ? -4.784 20.508 10.486 1.00 92.38 204 LEU A C 1
ATOM 1652 O O . LEU A 1 204 ? -3.944 19.764 10.986 1.00 92.38 204 LEU A O 1
ATOM 1656 N N . ASP A 1 205 ? -6.091 20.344 10.696 1.00 95.25 205 ASP A N 1
ATOM 1657 C CA . ASP A 1 205 ? -6.612 19.288 11.566 1.00 95.25 205 ASP A CA 1
ATOM 1658 C C . ASP A 1 205 ? -6.373 17.917 10.924 1.00 95.25 205 ASP A C 1
ATOM 1660 O O . ASP A 1 205 ? -5.904 16.984 11.580 1.00 95.25 205 ASP A O 1
ATOM 1664 N N . ILE A 1 206 ? -6.589 17.804 9.608 1.00 96.19 206 ILE A N 1
ATOM 1665 C CA . ILE A 1 206 ? -6.292 16.569 8.866 1.00 96.19 206 ILE A CA 1
ATOM 1666 C C . ILE A 1 206 ? -4.785 16.288 8.887 1.00 96.19 206 ILE A C 1
ATOM 1668 O O . ILE A 1 206 ? -4.369 15.146 9.093 1.00 96.19 206 ILE A O 1
ATOM 1672 N N . SER A 1 207 ? -3.949 17.313 8.704 1.00 97.25 207 SER A N 1
ATOM 1673 C CA . SER A 1 207 ? -2.491 17.161 8.742 1.00 97.25 207 SER A CA 1
ATOM 1674 C C . SER A 1 207 ? -2.009 16.693 10.123 1.00 97.25 207 SER A C 1
ATOM 1676 O O . SER A 1 207 ? -1.255 15.717 10.216 1.00 97.25 207 SER A O 1
ATOM 1678 N N . ALA A 1 208 ? -2.533 17.286 11.200 1.00 96.25 208 ALA A N 1
ATOM 1679 C CA . ALA A 1 208 ? -2.255 16.892 12.577 1.00 96.25 208 ALA A CA 1
ATOM 1680 C C . ALA A 1 208 ? -2.717 15.455 12.880 1.00 96.25 208 ALA A C 1
ATOM 1682 O O . ALA A 1 208 ? -2.019 14.695 13.563 1.00 96.25 208 ALA A O 1
ATOM 1683 N N . GLU A 1 209 ? -3.860 15.030 12.340 1.00 96.00 209 GLU A N 1
ATOM 1684 C CA . GLU A 1 209 ? -4.325 13.648 12.450 1.00 96.00 209 GLU A CA 1
ATOM 1685 C C . GLU A 1 209 ? -3.375 12.656 11.771 1.00 96.00 209 GLU A C 1
ATOM 1687 O O . GLU A 1 209 ? -3.011 11.633 12.366 1.00 96.00 209 GLU A O 1
ATOM 1692 N N . MET A 1 210 ? -2.916 12.961 10.556 1.00 98.00 210 MET A N 1
ATOM 1693 C CA . MET A 1 210 ? -1.953 12.115 9.849 1.00 98.00 210 MET A CA 1
ATOM 1694 C C . MET A 1 210 ? -0.588 12.098 10.554 1.00 98.00 210 MET A C 1
ATOM 1696 O O . MET A 1 210 ? 0.048 11.041 10.643 1.00 98.00 210 MET A O 1
ATOM 1700 N N . ALA A 1 211 ? -0.169 13.218 11.150 1.00 97.69 211 ALA A N 1
ATOM 1701 C CA . ALA A 1 211 ? 1.019 13.286 11.998 1.00 97.69 211 ALA A CA 1
ATOM 1702 C C . ALA A 1 211 ? 0.875 12.430 13.270 1.00 97.69 211 ALA A C 1
ATOM 1704 O O . ALA A 1 211 ? 1.816 11.734 13.667 1.00 97.69 211 ALA A O 1
ATOM 1705 N N . SER A 1 212 ? -0.314 12.397 13.879 1.00 97.12 212 SER A N 1
ATOM 1706 C CA . SER A 1 212 ? -0.632 11.520 15.015 1.00 97.12 212 SER A CA 1
ATOM 1707 C C . SER A 1 212 ? -0.553 10.037 14.635 1.00 97.12 212 SER A C 1
ATOM 1709 O O . SER A 1 212 ? 0.045 9.237 15.366 1.00 97.12 212 SER A O 1
ATOM 1711 N N . LEU A 1 213 ? -1.071 9.663 13.460 1.00 98.06 213 LEU A N 1
ATOM 1712 C CA . LEU A 1 213 ? -0.940 8.310 12.914 1.00 98.06 213 LEU A CA 1
ATOM 1713 C C . LEU A 1 213 ? 0.538 7.930 12.726 1.00 98.06 213 LEU A C 1
ATOM 1715 O O . LEU A 1 213 ? 0.964 6.881 13.222 1.00 98.06 213 LEU A O 1
ATOM 1719 N N . LEU A 1 214 ? 1.343 8.794 12.092 1.00 98.00 214 LEU A N 1
ATOM 1720 C CA . LEU A 1 214 ? 2.791 8.590 11.959 1.00 98.00 214 LEU A CA 1
ATOM 1721 C C . LEU A 1 214 ? 3.464 8.436 13.328 1.00 98.00 214 LEU A C 1
ATOM 1723 O O . LEU A 1 214 ? 4.273 7.529 13.511 1.00 98.00 214 LEU A O 1
ATOM 1727 N N . SER A 1 215 ? 3.121 9.280 14.301 1.00 97.81 215 SER A N 1
ATOM 1728 C CA . SER A 1 215 ? 3.684 9.229 15.654 1.00 97.81 215 SER A CA 1
ATOM 1729 C C . SER A 1 215 ? 3.409 7.887 16.341 1.00 97.81 215 SER A C 1
ATOM 1731 O O . SER A 1 215 ? 4.320 7.291 16.923 1.00 97.81 215 SER A O 1
ATOM 1733 N N . LYS A 1 216 ? 2.195 7.335 16.196 1.00 98.06 216 LYS A N 1
ATOM 1734 C CA . LYS A 1 216 ? 1.852 5.999 16.713 1.00 98.06 216 LYS A CA 1
ATOM 1735 C C . LYS A 1 216 ? 2.708 4.904 16.072 1.00 98.06 216 LYS A C 1
ATOM 1737 O O . LYS A 1 216 ? 3.298 4.097 16.792 1.00 98.06 216 LYS A O 1
ATOM 1742 N N . VAL A 1 217 ? 2.847 4.905 14.743 1.00 98.06 217 VAL A N 1
ATOM 1743 C CA . VAL A 1 217 ? 3.699 3.931 14.030 1.00 98.06 217 VAL A CA 1
ATOM 1744 C C . VAL A 1 217 ? 5.174 4.105 14.415 1.00 98.06 217 VAL A C 1
ATOM 1746 O O . VAL A 1 217 ? 5.878 3.127 14.674 1.00 98.06 217 VAL A O 1
ATOM 1749 N N . LYS A 1 218 ? 5.651 5.343 14.559 1.00 97.06 218 LYS A N 1
ATOM 1750 C CA . LYS A 1 218 ? 7.005 5.657 15.038 1.00 97.06 218 LYS A CA 1
ATOM 1751 C C . LYS A 1 218 ? 7.249 5.137 16.456 1.00 97.06 218 LYS A C 1
ATOM 1753 O O . LYS A 1 218 ? 8.307 4.570 16.716 1.00 97.06 218 LYS A O 1
ATOM 1758 N N . GLY A 1 219 ? 6.272 5.261 17.353 1.00 96.81 219 GLY A N 1
ATOM 1759 C CA . GLY A 1 219 ? 6.328 4.699 18.703 1.00 96.81 219 GLY A CA 1
ATOM 1760 C C . GLY A 1 219 ? 6.457 3.174 18.700 1.00 96.81 219 GLY A C 1
ATOM 1761 O O . GLY A 1 219 ? 7.316 2.633 19.397 1.00 96.81 219 GLY A O 1
ATOM 1762 N N . ILE A 1 220 ? 5.668 2.493 17.859 1.00 95.88 220 ILE A N 1
ATOM 1763 C CA . ILE A 1 220 ? 5.755 1.038 17.658 1.00 95.88 220 ILE A CA 1
ATOM 1764 C C . ILE A 1 220 ? 7.157 0.663 17.175 1.00 95.88 220 ILE A C 1
ATOM 1766 O O . ILE A 1 220 ? 7.853 -0.104 17.833 1.00 95.88 220 ILE A O 1
ATOM 1770 N N . THR A 1 221 ? 7.610 1.240 16.059 1.00 93.75 221 THR A N 1
ATOM 1771 C CA . THR A 1 221 ? 8.914 0.889 15.471 1.00 93.75 221 THR A CA 1
ATOM 1772 C C . THR A 1 221 ? 10.078 1.140 16.430 1.00 93.75 221 THR A C 1
ATOM 1774 O O . THR A 1 221 ? 10.948 0.281 16.548 1.00 93.75 221 THR A O 1
ATOM 1777 N N . LYS A 1 222 ? 10.076 2.259 17.172 1.00 93.44 222 LYS A N 1
ATOM 1778 C CA . LYS A 1 222 ? 11.095 2.560 18.190 1.00 93.44 222 LYS A CA 1
ATOM 1779 C C . LYS A 1 222 ? 11.126 1.495 19.287 1.00 93.44 222 LYS A C 1
ATOM 1781 O O . LYS A 1 222 ? 12.205 1.012 19.610 1.00 93.44 222 LYS A O 1
ATOM 1786 N N . ARG A 1 223 ? 9.960 1.118 19.826 1.00 92.31 223 ARG A N 1
ATOM 1787 C CA . ARG A 1 223 ? 9.841 0.087 20.869 1.00 92.31 223 ARG A CA 1
ATOM 1788 C C . ARG A 1 223 ? 10.380 -1.262 20.393 1.00 92.31 223 ARG A C 1
ATOM 1790 O O . ARG A 1 223 ? 11.155 -1.889 21.105 1.00 92.31 223 ARG A O 1
ATOM 1797 N N . LEU A 1 224 ? 9.997 -1.688 19.190 1.00 91.06 224 LEU A N 1
ATOM 1798 C CA . LEU A 1 224 ? 10.423 -2.979 18.638 1.00 91.06 224 LEU A CA 1
ATOM 1799 C C . LEU A 1 224 ? 11.924 -2.999 18.314 1.00 91.06 224 LEU A C 1
ATOM 1801 O O . LEU A 1 224 ? 12.581 -4.008 18.533 1.00 91.06 224 LEU A O 1
ATOM 1805 N N . LEU A 1 225 ? 12.485 -1.881 17.839 1.00 88.75 225 LEU A N 1
ATOM 1806 C CA . LEU A 1 225 ? 13.924 -1.762 17.573 1.00 88.75 225 LEU A CA 1
ATOM 1807 C C . LEU A 1 225 ? 14.775 -1.763 18.848 1.00 88.75 225 LEU A C 1
ATOM 1809 O O . LEU A 1 225 ? 15.932 -2.157 18.777 1.00 88.75 225 LEU A O 1
ATOM 1813 N N . SER A 1 226 ? 14.226 -1.342 19.991 1.00 86.25 226 SER A N 1
ATOM 1814 C CA . SER A 1 226 ? 14.933 -1.383 21.279 1.00 86.25 226 SER A CA 1
ATOM 1815 C C . SER A 1 226 ? 14.869 -2.735 22.000 1.00 86.25 226 SER A C 1
ATOM 1817 O O . SER A 1 226 ? 15.628 -2.948 22.939 1.00 86.25 226 SER A O 1
ATOM 1819 N N . ASP A 1 227 ? 13.966 -3.638 21.605 1.00 81.44 227 ASP A N 1
ATOM 1820 C CA . ASP A 1 227 ? 13.810 -4.968 22.216 1.00 81.44 227 ASP A CA 1
ATOM 1821 C C . ASP A 1 227 ? 14.625 -5.998 21.416 1.00 81.44 227 ASP A C 1
ATOM 1823 O O . ASP A 1 227 ? 14.090 -6.767 20.607 1.00 81.44 227 ASP A O 1
ATOM 1827 N N . GLU A 1 228 ? 15.951 -5.928 21.581 1.00 66.38 228 GLU A N 1
ATOM 1828 C CA . GLU A 1 228 ? 16.927 -6.751 20.861 1.00 66.38 228 GLU A CA 1
ATOM 1829 C C . GLU A 1 228 ? 16.703 -8.258 21.097 1.00 66.38 228 GLU A C 1
ATOM 1831 O O . GLU A 1 228 ? 16.434 -8.717 22.205 1.00 66.38 228 GLU A O 1
ATOM 1836 N N . GLY A 1 229 ? 16.832 -9.059 20.034 1.00 62.41 229 GLY A N 1
ATOM 1837 C CA . GLY A 1 229 ? 16.799 -10.526 20.114 1.00 62.41 229 GLY A CA 1
ATOM 1838 C C . GLY A 1 229 ? 15.419 -11.182 19.984 1.00 62.41 229 GLY A C 1
ATOM 1839 O O . GLY A 1 229 ? 15.354 -12.401 19.807 1.00 62.41 229 GLY A O 1
ATOM 1840 N N . LYS A 1 230 ? 14.315 -10.421 19.984 1.00 68.88 230 LYS A N 1
ATOM 1841 C CA . LYS A 1 230 ? 12.972 -10.965 19.716 1.00 68.88 230 LYS A CA 1
ATOM 1842 C C . LYS A 1 230 ? 12.558 -10.803 18.256 1.00 68.88 230 LYS A C 1
ATOM 1844 O O . LYS A 1 230 ? 12.868 -9.820 17.586 1.00 68.88 230 LYS A O 1
ATOM 1849 N N . ARG A 1 231 ? 11.816 -11.792 17.749 1.00 71.69 231 ARG A N 1
ATOM 1850 C CA . ARG A 1 231 ? 11.113 -11.666 16.469 1.00 71.69 231 ARG A CA 1
ATOM 1851 C C . ARG A 1 231 ? 9.859 -10.835 16.688 1.00 71.69 231 ARG A C 1
ATOM 1853 O O . ARG A 1 231 ? 8.936 -11.286 17.358 1.00 71.69 231 ARG A O 1
ATOM 1860 N N . HIS A 1 232 ? 9.836 -9.654 16.087 1.00 83.62 232 HIS A N 1
ATOM 1861 C CA . HIS A 1 232 ? 8.715 -8.730 16.186 1.00 83.62 232 HIS A CA 1
ATOM 1862 C C . HIS A 1 232 ? 7.825 -8.791 14.954 1.00 83.62 232 HIS A C 1
ATOM 1864 O O . HIS A 1 232 ? 8.302 -8.856 13.817 1.00 83.62 232 HIS A O 1
ATOM 1870 N N . ASP A 1 233 ? 6.516 -8.723 15.176 1.00 90.50 233 ASP A N 1
ATOM 1871 C CA . ASP A 1 233 ? 5.534 -8.599 14.111 1.00 90.50 233 ASP A CA 1
ATOM 1872 C C . ASP A 1 233 ? 5.001 -7.164 14.027 1.00 90.50 233 ASP A C 1
ATOM 1874 O O . ASP A 1 233 ? 3.959 -6.833 14.587 1.00 90.50 233 ASP A O 1
ATOM 1878 N N . VAL A 1 234 ? 5.731 -6.306 13.305 1.00 93.94 234 VAL A N 1
ATOM 1879 C CA . VAL A 1 234 ? 5.395 -4.876 13.164 1.00 93.94 234 VAL A CA 1
ATOM 1880 C C . VAL A 1 234 ? 3.961 -4.670 12.694 1.00 93.94 234 VAL A C 1
ATOM 1882 O O . VAL A 1 234 ? 3.275 -3.784 13.193 1.00 93.94 234 VAL A O 1
ATOM 1885 N N . PHE A 1 235 ? 3.488 -5.481 11.746 1.00 96.38 235 PHE A N 1
ATOM 1886 C CA . PHE A 1 235 ? 2.154 -5.281 11.199 1.00 96.38 235 PHE A CA 1
ATOM 1887 C C . PHE A 1 235 ? 1.055 -5.708 12.176 1.00 96.38 235 PHE A C 1
ATOM 1889 O O . PHE A 1 235 ? 0.028 -5.038 12.255 1.00 96.38 235 PHE A O 1
ATOM 1896 N N . GLN A 1 236 ? 1.287 -6.752 12.979 1.00 96.38 236 GLN A N 1
ATOM 1897 C CA . GLN A 1 236 ? 0.373 -7.097 14.071 1.00 96.38 236 GLN A CA 1
ATOM 1898 C C . GLN A 1 236 ? 0.278 -5.945 15.081 1.00 96.38 236 GLN A C 1
ATOM 1900 O O . GLN A 1 236 ? -0.818 -5.525 15.443 1.00 96.38 236 GLN A O 1
ATOM 1905 N N . GLU A 1 237 ? 1.417 -5.357 15.449 1.00 96.75 237 GLU A N 1
ATOM 1906 C CA . GLU A 1 237 ? 1.460 -4.194 16.339 1.00 96.75 237 GLU A CA 1
ATOM 1907 C C . GLU A 1 237 ? 0.749 -2.969 15.742 1.00 96.75 237 GLU A C 1
ATOM 1909 O O . GLU A 1 237 ? 0.081 -2.239 16.476 1.00 96.75 237 GLU A O 1
ATOM 1914 N N . ILE A 1 238 ? 0.846 -2.752 14.424 1.00 98.44 238 ILE A N 1
ATOM 1915 C CA . ILE A 1 238 ? 0.091 -1.710 13.709 1.00 98.44 238 ILE A CA 1
ATOM 1916 C C . ILE A 1 238 ? -1.413 -1.998 13.765 1.00 98.44 238 ILE A C 1
ATOM 1918 O O . ILE A 1 238 ? -2.194 -1.090 14.046 1.00 98.44 238 ILE A O 1
ATOM 1922 N N . ILE A 1 239 ? -1.846 -3.242 13.551 1.00 98.31 239 ILE A N 1
ATOM 1923 C CA . ILE A 1 239 ? -3.263 -3.602 13.683 1.00 98.31 239 ILE A CA 1
ATOM 1924 C C . ILE A 1 239 ? -3.756 -3.282 15.099 1.00 98.31 239 ILE A C 1
ATOM 1926 O O . ILE A 1 239 ? -4.785 -2.622 15.264 1.00 98.31 239 ILE A O 1
ATOM 1930 N N . ASP A 1 240 ? -3.016 -3.723 16.114 1.00 97.50 240 ASP A N 1
ATOM 1931 C CA . ASP A 1 240 ? -3.460 -3.664 17.503 1.00 97.50 240 ASP A CA 1
ATOM 1932 C C . ASP A 1 240 ? -3.420 -2.252 18.093 1.00 97.50 240 ASP A C 1
ATOM 1934 O O . ASP A 1 240 ? -4.331 -1.869 18.826 1.00 97.50 240 ASP A O 1
ATOM 1938 N N . ASN A 1 241 ? -2.414 -1.455 17.729 1.00 97.56 241 ASN A N 1
ATOM 1939 C CA . ASN A 1 241 ? -2.165 -0.144 18.332 1.00 97.56 241 ASN A CA 1
ATOM 1940 C C . ASN A 1 241 ? -2.445 1.041 17.394 1.00 97.56 241 ASN A C 1
ATOM 1942 O O . ASN A 1 241 ? -2.327 2.194 17.818 1.00 97.56 241 ASN A O 1
ATOM 1946 N N . VAL A 1 242 ? -2.801 0.786 16.131 1.00 98.25 242 VAL A N 1
ATOM 1947 C CA . VAL A 1 242 ? -3.214 1.822 15.172 1.00 98.25 242 VAL A CA 1
ATOM 1948 C C . VAL A 1 242 ? -4.596 1.505 14.627 1.00 98.25 242 VAL A C 1
ATOM 1950 O O . VAL A 1 242 ? -5.531 2.229 14.946 1.00 98.25 242 VAL A O 1
ATOM 1953 N N . PHE A 1 243 ? -4.781 0.421 13.871 1.00 98.12 243 PHE A N 1
ATOM 1954 C CA . PHE A 1 243 ? -6.048 0.200 13.155 1.00 98.12 243 PHE A CA 1
ATOM 1955 C C . PHE A 1 243 ? -7.248 0.029 14.093 1.00 98.12 243 PHE A C 1
ATOM 1957 O O . PHE A 1 243 ? -8.324 0.552 13.819 1.00 98.12 243 PHE A O 1
ATOM 1964 N N . LYS A 1 244 ? -7.068 -0.661 15.225 1.00 97.06 244 LYS A N 1
ATOM 1965 C CA . LYS A 1 244 ? -8.135 -0.875 16.215 1.00 97.06 244 LYS A CA 1
ATOM 1966 C C . LYS A 1 244 ? -8.483 0.359 17.053 1.00 97.06 244 LYS A C 1
ATOM 1968 O O . LYS A 1 244 ? -9.500 0.326 17.739 1.00 97.06 244 LYS A O 1
ATOM 1973 N N . VAL A 1 245 ? -7.657 1.407 17.043 1.00 96.00 245 VAL A N 1
ATOM 1974 C CA . VAL A 1 245 ? -7.781 2.537 17.988 1.00 96.00 245 VAL A CA 1
ATOM 1975 C C . VAL A 1 245 ? -7.817 3.910 17.321 1.00 96.00 245 VAL A C 1
ATOM 1977 O O . VAL A 1 245 ? -8.287 4.868 17.926 1.00 96.00 245 VAL A O 1
ATOM 1980 N N . PHE A 1 246 ? -7.309 4.040 16.098 1.00 94.31 246 PHE A N 1
ATOM 1981 C CA . PHE A 1 246 ? -7.239 5.306 15.385 1.00 94.31 246 PHE A CA 1
ATOM 1982 C C . PHE A 1 246 ? -8.534 5.547 14.609 1.00 94.31 246 PHE A C 1
ATOM 1984 O O . PHE A 1 246 ? -8.891 4.741 13.750 1.00 94.31 246 PHE A O 1
ATOM 1991 N N . ARG A 1 247 ? -9.217 6.659 14.914 1.00 90.06 247 ARG A N 1
ATOM 1992 C CA . ARG A 1 247 ? -10.424 7.127 14.211 1.00 90.06 247 ARG A CA 1
ATOM 1993 C C . ARG A 1 247 ? -11.476 6.026 14.003 1.00 90.06 247 ARG A C 1
ATOM 1995 O O . ARG A 1 247 ? -12.014 5.842 12.911 1.00 90.06 247 ARG A O 1
ATOM 2002 N N . THR A 1 248 ? -11.763 5.259 15.056 1.00 91.38 248 THR A N 1
ATOM 2003 C CA . THR A 1 248 ? -12.724 4.140 15.021 1.00 91.38 248 THR A CA 1
ATOM 2004 C C . THR A 1 248 ? -14.158 4.590 14.727 1.00 91.38 248 THR A C 1
ATOM 2006 O O . THR A 1 248 ? -14.952 3.803 14.215 1.00 91.38 248 THR A O 1
ATOM 2009 N N . ASP A 1 249 ? -14.463 5.867 14.970 1.00 92.19 249 ASP A N 1
ATOM 2010 C CA . ASP A 1 249 ? -15.706 6.557 14.611 1.00 92.19 249 ASP A CA 1
ATOM 2011 C C . ASP A 1 249 ? -15.992 6.546 13.100 1.00 92.19 249 ASP A C 1
ATOM 2013 O O . ASP A 1 249 ? -17.148 6.567 12.683 1.00 92.19 249 ASP A O 1
ATOM 2017 N N . THR A 1 250 ? -14.953 6.449 12.269 1.00 90.38 250 THR A N 1
ATOM 2018 C CA . THR A 1 250 ? -15.072 6.496 10.802 1.00 90.38 250 THR A CA 1
ATOM 2019 C C . THR A 1 250 ? -15.617 5.203 10.189 1.00 90.38 250 THR A C 1
ATOM 2021 O O . THR A 1 250 ? -16.105 5.189 9.055 1.00 90.38 250 THR A O 1
ATOM 2024 N N . GLY A 1 251 ? -15.490 4.077 10.899 1.00 93.81 251 GLY A N 1
ATOM 2025 C CA . GLY A 1 251 ? -15.803 2.752 10.365 1.00 93.81 251 GLY A CA 1
ATOM 2026 C C . GLY A 1 251 ? -14.942 2.336 9.164 1.00 93.81 251 GLY A C 1
ATOM 2027 O O . GLY A 1 251 ? -15.355 1.445 8.422 1.00 93.81 251 GLY A O 1
ATOM 2028 N N . ILE A 1 252 ? -13.776 2.964 8.937 1.00 96.19 252 ILE A N 1
ATOM 2029 C CA . ILE A 1 252 ? -12.828 2.579 7.873 1.00 96.19 252 ILE A CA 1
ATOM 2030 C C . ILE A 1 252 ? -12.291 1.170 8.113 1.00 96.19 252 ILE A C 1
ATOM 2032 O O . ILE A 1 252 ? -12.227 0.374 7.179 1.00 96.19 252 ILE A O 1
ATOM 2036 N N . PHE A 1 253 ? -11.929 0.863 9.357 1.00 97.81 253 PHE A N 1
ATOM 2037 C CA . PHE A 1 253 ? -11.462 -0.448 9.786 1.00 97.81 253 PHE A CA 1
ATOM 2038 C C . PHE A 1 253 ? -12.491 -1.078 10.720 1.00 97.81 253 PHE A C 1
ATOM 2040 O O . PHE A 1 253 ? -12.868 -0.485 11.731 1.00 97.81 253 PHE A O 1
ATOM 2047 N N . ILE A 1 254 ? -12.923 -2.297 10.405 1.00 97.94 254 ILE A N 1
ATOM 2048 C CA . ILE A 1 254 ? -13.813 -3.081 11.266 1.00 97.94 254 ILE A CA 1
ATOM 2049 C C . ILE A 1 254 ? -13.343 -4.534 11.350 1.00 97.94 254 ILE A C 1
ATOM 2051 O O . ILE A 1 254 ? -12.693 -5.060 10.448 1.00 97.94 254 ILE A O 1
ATOM 2055 N N . THR A 1 255 ? -13.698 -5.204 12.442 1.00 97.94 255 THR A N 1
ATOM 2056 C CA . THR A 1 255 ? -13.369 -6.622 12.686 1.00 97.94 255 THR A CA 1
ATOM 2057 C C . THR A 1 255 ? -14.592 -7.529 12.600 1.00 97.94 255 THR A C 1
ATOM 2059 O O . THR A 1 255 ? -14.477 -8.723 12.329 1.00 97.94 255 THR A O 1
ATOM 2062 N N . LYS A 1 256 ? -15.788 -6.961 12.786 1.00 97.50 256 LYS A N 1
ATOM 2063 C CA . LYS A 1 256 ? -17.056 -7.654 12.563 1.00 97.50 256 LYS A CA 1
ATOM 2064 C C . LYS A 1 256 ? -17.337 -7.706 11.065 1.00 97.50 256 LYS A C 1
ATOM 2066 O O . LYS A 1 256 ? -17.192 -6.701 10.376 1.00 97.50 256 LYS A O 1
ATOM 2071 N N . LYS A 1 257 ? -17.753 -8.875 10.574 1.00 97.62 257 LYS A N 1
ATOM 2072 C CA . LYS A 1 257 ? -18.089 -9.073 9.161 1.00 97.62 257 LYS A CA 1
ATOM 2073 C C . LYS A 1 257 ? -19.253 -8.152 8.755 1.00 97.62 257 LYS A C 1
ATOM 2075 O O . LYS A 1 257 ? -20.325 -8.281 9.348 1.00 97.62 257 LYS A O 1
ATOM 2080 N N . PRO A 1 258 ? -19.076 -7.257 7.768 1.00 96.88 258 PRO A N 1
ATOM 2081 C CA . PRO A 1 258 ? -20.152 -6.406 7.278 1.00 96.88 258 PRO A CA 1
ATOM 2082 C C . PRO A 1 258 ? -21.096 -7.188 6.362 1.00 96.88 258 PRO A C 1
ATOM 2084 O O . PRO A 1 258 ? -20.744 -8.245 5.834 1.00 96.88 258 PRO A O 1
ATOM 2087 N N . ALA A 1 259 ? -22.288 -6.636 6.129 1.00 96.06 259 ALA A N 1
ATOM 2088 C CA . ALA A 1 259 ? -23.268 -7.232 5.222 1.00 96.06 259 ALA A CA 1
ATOM 2089 C C . ALA A 1 259 ? -22.747 -7.304 3.774 1.00 96.06 259 ALA A C 1
ATOM 2091 O O . ALA A 1 259 ? -22.951 -8.304 3.087 1.00 96.06 259 ALA A O 1
ATOM 2092 N N . LYS A 1 260 ? -22.034 -6.263 3.323 1.00 97.31 260 LYS A N 1
ATOM 2093 C CA . LYS A 1 260 ? -21.508 -6.144 1.958 1.00 97.31 260 LYS A CA 1
ATOM 2094 C C . LYS A 1 260 ? -19.989 -6.327 1.931 1.00 97.31 260 LYS A C 1
ATOM 2096 O O . LYS A 1 260 ? -19.229 -5.373 2.093 1.00 97.31 260 LYS A O 1
ATOM 2101 N N . VAL A 1 261 ? -19.551 -7.564 1.697 1.00 98.25 261 VAL A N 1
ATOM 2102 C CA . VAL A 1 261 ? -18.144 -7.907 1.427 1.00 98.25 261 VAL A CA 1
ATOM 2103 C C . VAL A 1 261 ? -17.930 -8.020 -0.080 1.00 98.25 261 VAL A C 1
ATOM 2105 O O . VAL A 1 261 ? -18.682 -8.708 -0.767 1.00 98.25 261 VAL A O 1
ATOM 2108 N N . LEU A 1 262 ? -16.915 -7.330 -0.595 1.00 97.62 262 LEU A N 1
ATOM 2109 C CA . LEU A 1 262 ? -16.729 -7.120 -2.033 1.00 97.62 262 LEU A CA 1
ATOM 2110 C C . LEU A 1 262 ? -15.940 -8.235 -2.719 1.00 97.62 262 LEU A C 1
ATOM 2112 O O . LEU A 1 262 ? -16.260 -8.643 -3.834 1.00 97.62 262 LEU A O 1
ATOM 2116 N N . ASN A 1 263 ? -14.900 -8.735 -2.062 1.00 97.75 263 ASN A N 1
ATOM 2117 C CA . ASN A 1 263 ? -14.074 -9.820 -2.569 1.00 97.75 263 ASN A CA 1
ATOM 2118 C C . ASN A 1 263 ? -14.606 -11.176 -2.089 1.00 97.75 263 ASN A C 1
ATOM 2120 O O . ASN A 1 263 ? -14.811 -11.398 -0.900 1.00 97.75 263 ASN A O 1
ATOM 2124 N N . LYS A 1 264 ? -14.793 -12.109 -3.032 1.00 96.44 264 LYS A N 1
ATOM 2125 C CA . LYS A 1 264 ? -15.220 -13.489 -2.731 1.00 96.44 264 LYS A CA 1
ATOM 2126 C C . LYS A 1 264 ? -14.124 -14.308 -2.044 1.00 96.44 264 LYS A C 1
ATOM 2128 O O . LYS A 1 264 ? -14.426 -15.181 -1.241 1.00 96.44 264 LYS A O 1
ATOM 2133 N N . ILE A 1 265 ? -12.869 -14.038 -2.400 1.00 96.19 265 ILE A N 1
ATOM 2134 C CA . ILE A 1 265 ? -11.677 -14.637 -1.798 1.00 96.19 265 ILE A CA 1
ATOM 2135 C C . ILE A 1 265 ? -11.045 -13.560 -0.912 1.00 96.19 265 ILE A C 1
ATOM 2137 O O . ILE A 1 265 ? -10.794 -12.465 -1.427 1.00 96.19 265 ILE A O 1
ATOM 2141 N N . PRO A 1 266 ? -10.798 -13.824 0.383 1.00 97.62 266 PRO A N 1
ATOM 2142 C CA . PRO A 1 266 ? -10.149 -12.859 1.261 1.00 97.62 266 PRO A CA 1
ATOM 2143 C C . PRO A 1 266 ? -8.750 -12.510 0.751 1.00 97.62 266 PRO A C 1
ATOM 2145 O O . PRO A 1 266 ? -8.032 -13.381 0.256 1.00 97.62 266 PRO A O 1
ATOM 2148 N N . PHE A 1 267 ? -8.338 -11.256 0.903 1.00 98.50 267 PHE A N 1
ATOM 2149 C CA . PHE A 1 267 ? -6.958 -10.881 0.628 1.00 98.50 267 PHE A CA 1
ATOM 2150 C C . PHE A 1 267 ? -6.052 -11.405 1.745 1.00 98.50 267 PHE A C 1
ATOM 2152 O O . PHE A 1 267 ? -6.305 -11.163 2.927 1.00 98.50 267 PHE A O 1
ATOM 2159 N N . ILE A 1 268 ? -5.013 -12.157 1.383 1.00 96.94 268 ILE A N 1
ATOM 2160 C CA . ILE A 1 268 ? -4.169 -12.889 2.331 1.00 96.94 268 ILE A CA 1
ATOM 2161 C C . ILE A 1 268 ? -2.807 -12.210 2.443 1.00 96.94 268 ILE A C 1
ATOM 2163 O O . ILE A 1 268 ? -2.034 -12.191 1.486 1.00 96.94 268 ILE A O 1
ATOM 2167 N N . ILE A 1 269 ? -2.492 -11.710 3.637 1.00 96.94 269 ILE A N 1
ATOM 2168 C CA . ILE A 1 269 ? -1.244 -10.978 3.904 1.00 96.94 269 ILE A CA 1
ATOM 2169 C C . ILE A 1 269 ? -0.107 -11.941 4.300 1.00 96.94 269 ILE A C 1
ATOM 2171 O O . ILE A 1 269 ? 1.057 -11.700 3.995 1.00 96.94 269 ILE A O 1
ATOM 2175 N N . ASN A 1 270 ? -0.431 -13.072 4.933 1.00 90.19 270 ASN A N 1
ATOM 2176 C CA . ASN A 1 270 ? 0.554 -14.077 5.347 1.00 90.19 270 ASN A CA 1
ATOM 2177 C C . ASN A 1 270 ? 1.198 -14.819 4.173 1.00 90.19 270 ASN A C 1
ATOM 2179 O O . ASN A 1 270 ? 0.565 -15.064 3.141 1.00 90.19 270 ASN A O 1
ATOM 2183 N N . LYS A 1 271 ? 2.399 -15.351 4.417 1.00 84.56 271 LYS A N 1
ATOM 2184 C CA . LYS A 1 271 ? 2.999 -16.425 3.622 1.00 84.56 271 LYS A CA 1
ATOM 2185 C C . LYS A 1 271 ? 2.075 -17.651 3.574 1.00 84.56 271 LYS A C 1
ATOM 2187 O O . LYS A 1 271 ? 1.746 -18.207 4.617 1.00 84.56 271 LYS A O 1
ATOM 2192 N N . VAL A 1 272 ? 1.700 -18.101 2.373 1.00 79.81 272 VAL A N 1
ATOM 2193 C CA . VAL A 1 272 ? 0.999 -19.397 2.170 1.00 79.81 272 VAL A CA 1
ATOM 2194 C C . VAL A 1 272 ? 1.732 -20.338 1.210 1.00 79.81 272 VAL A C 1
ATOM 2196 O O . VAL A 1 272 ? 1.311 -21.470 1.008 1.00 79.81 272 VAL A O 1
ATOM 2199 N N . SER A 1 273 ? 2.825 -19.873 0.613 1.00 75.19 273 SER A N 1
ATOM 2200 C CA . SER A 1 273 ? 3.709 -20.636 -0.265 1.00 75.19 273 SER A CA 1
ATOM 2201 C C . SER A 1 273 ? 5.159 -20.302 0.090 1.00 75.19 273 SER A C 1
ATOM 2203 O O . SER A 1 273 ? 5.403 -19.293 0.761 1.00 75.19 273 SER A O 1
ATOM 2205 N N . PRO A 1 274 ? 6.151 -21.095 -0.346 1.00 78.25 274 PRO A N 1
ATOM 2206 C CA . PRO A 1 274 ? 7.543 -20.666 -0.306 1.00 78.25 274 PRO A CA 1
ATOM 2207 C C . PRO A 1 274 ? 7.709 -19.272 -0.928 1.00 78.25 274 PRO A C 1
ATOM 2209 O O . PRO A 1 274 ? 6.963 -18.897 -1.838 1.00 78.25 274 PRO A O 1
ATOM 2212 N N . TYR A 1 275 ? 8.662 -18.501 -0.400 1.00 84.38 275 TYR A N 1
ATOM 2213 C CA . TYR A 1 275 ? 9.020 -17.215 -0.995 1.00 84.38 275 TYR A CA 1
ATOM 2214 C C . TYR A 1 275 ? 9.648 -17.452 -2.372 1.00 84.38 275 TYR A C 1
ATOM 2216 O O . TYR A 1 275 ? 10.231 -18.522 -2.581 1.00 84.38 275 TYR A O 1
ATOM 2224 N N . PRO A 1 276 ? 9.541 -16.494 -3.306 1.00 83.56 276 PRO A N 1
ATOM 2225 C CA . PRO A 1 276 ? 10.260 -16.596 -4.565 1.00 83.56 276 PRO A CA 1
ATOM 2226 C C . PRO A 1 276 ? 11.771 -16.676 -4.305 1.00 83.56 276 PRO A C 1
ATOM 2228 O O . PRO A 1 276 ? 12.319 -15.881 -3.541 1.00 83.56 276 PRO A O 1
ATOM 2231 N N . ASP A 1 277 ? 12.450 -17.628 -4.950 1.00 85.25 277 ASP A N 1
ATOM 2232 C CA . ASP A 1 277 ? 13.916 -17.730 -4.928 1.00 85.25 277 ASP A CA 1
ATOM 2233 C C . ASP A 1 277 ? 14.519 -16.727 -5.922 1.00 85.25 277 ASP A C 1
ATOM 2235 O O . ASP A 1 277 ? 14.984 -17.080 -7.004 1.00 85.25 277 ASP A O 1
ATOM 2239 N N . ILE A 1 278 ? 14.426 -15.441 -5.577 1.00 85.12 278 ILE A N 1
ATOM 2240 C CA . ILE A 1 278 ? 14.946 -14.321 -6.368 1.00 85.12 278 ILE A CA 1
ATOM 2241 C C . ILE A 1 278 ? 16.015 -13.608 -5.546 1.00 85.12 278 ILE A C 1
ATOM 2243 O O . ILE A 1 278 ? 15.780 -13.173 -4.419 1.00 85.12 278 ILE A O 1
ATOM 2247 N N . LYS A 1 279 ? 17.215 -13.477 -6.115 1.00 83.00 279 LYS A N 1
ATOM 2248 C CA . LYS A 1 279 ? 18.392 -12.956 -5.411 1.00 83.00 279 LYS A CA 1
ATOM 2249 C C . LYS A 1 279 ? 18.824 -11.629 -6.014 1.00 83.00 279 LYS A C 1
ATOM 2251 O O . LYS A 1 279 ? 19.616 -11.617 -6.952 1.00 83.00 279 LYS A O 1
ATOM 2256 N N . PHE A 1 280 ? 18.335 -10.523 -5.462 1.00 80.56 280 PHE A N 1
ATOM 2257 C CA . PHE A 1 280 ? 18.846 -9.190 -5.791 1.00 80.56 280 PHE A CA 1
ATOM 2258 C C . PHE A 1 280 ? 20.333 -9.093 -5.422 1.00 80.56 280 PHE A C 1
ATOM 2260 O O . PHE A 1 280 ? 20.764 -9.632 -4.395 1.00 80.56 280 PHE A O 1
ATOM 2267 N N . LYS A 1 281 ? 21.135 -8.407 -6.245 1.00 75.62 281 LYS A N 1
ATOM 2268 C CA . LYS A 1 281 ? 22.505 -8.068 -5.849 1.00 75.62 281 LYS A CA 1
ATOM 2269 C C . LYS A 1 281 ? 22.418 -7.032 -4.737 1.00 75.62 281 LYS A C 1
ATOM 2271 O O . LYS A 1 281 ? 21.764 -6.004 -4.897 1.00 75.62 281 LYS A O 1
ATOM 2276 N N . ARG A 1 282 ? 23.084 -7.309 -3.614 1.00 62.47 282 ARG A N 1
ATOM 2277 C CA . ARG A 1 282 ? 23.311 -6.296 -2.581 1.00 62.47 282 ARG A CA 1
ATOM 2278 C C . ARG A 1 282 ? 24.204 -5.223 -3.187 1.00 62.47 282 ARG A C 1
ATOM 2280 O O . ARG A 1 282 ? 25.237 -5.568 -3.761 1.00 62.47 282 ARG A O 1
ATOM 2287 N N . ASP A 1 283 ? 23.832 -3.958 -3.036 1.00 52.72 283 ASP A N 1
ATOM 2288 C CA . ASP A 1 283 ? 24.782 -2.877 -3.263 1.00 52.72 283 ASP A CA 1
ATOM 2289 C C . ASP A 1 283 ? 25.970 -3.106 -2.330 1.00 52.72 283 ASP A C 1
ATOM 2291 O O . ASP A 1 283 ? 25.843 -3.059 -1.108 1.00 52.72 283 ASP A O 1
ATOM 2295 N N . THR A 1 284 ? 27.142 -3.374 -2.899 1.00 40.75 284 THR A N 1
ATOM 2296 C CA . THR A 1 284 ? 28.412 -3.436 -2.163 1.00 40.75 284 THR A CA 1
ATOM 2297 C C . THR A 1 284 ? 28.912 -2.043 -1.756 1.00 40.75 284 THR A C 1
ATOM 2299 O O . THR A 1 284 ? 30.093 -1.872 -1.480 1.00 40.75 284 THR A O 1
ATOM 2302 N N . GLN A 1 285 ? 28.034 -1.038 -1.724 1.00 35.50 285 GLN A N 1
ATOM 2303 C CA . GLN A 1 285 ? 28.338 0.332 -1.324 1.00 35.50 285 GLN A CA 1
ATOM 2304 C C . GLN A 1 285 ? 27.461 0.752 -0.144 1.00 35.50 285 GLN A C 1
ATOM 2306 O O . GLN A 1 285 ? 26.576 1.584 -0.294 1.00 35.50 285 GLN A O 1
ATOM 2311 N N . VAL A 1 286 ? 27.711 0.171 1.030 1.00 33.56 286 VAL A N 1
ATOM 2312 C CA . VAL A 1 286 ? 27.459 0.842 2.314 1.00 33.56 286 VAL A CA 1
ATOM 2313 C C . VAL A 1 286 ? 28.537 0.372 3.299 1.00 33.56 286 VAL A C 1
ATOM 2315 O O . VAL A 1 286 ? 28.402 -0.682 3.922 1.00 33.56 286 VAL A O 1
ATOM 2318 N N . LEU A 1 287 ? 29.628 1.137 3.371 1.00 31.11 287 LEU A N 1
ATOM 2319 C CA . LEU A 1 287 ? 30.392 1.373 4.598 1.00 31.11 287 LEU A CA 1
ATOM 2320 C C . LEU A 1 287 ? 30.064 2.801 5.033 1.00 31.11 287 LEU A C 1
ATOM 2322 O O . LEU A 1 287 ? 30.030 3.666 4.127 1.00 31.11 287 LEU A O 1
#

Foldseek 3Di:
DADDQLVVLQQVLLVCCQVPAVVVVQDDAAKHWPDKDKDQQDDDPVRPPDRHIDIDIHIDDFPAWLLVVLQDCLLQPLLSLVLQLVLQLLQLLLCCFAQQKQQLDLARRQKTKHFPCVQCCQCPNDPVPPPRPPPDQPDWAWADDPNQIKTFGDHGIHIHGHDRSQMDGNDPADDPSSLCNSLNHLLSSADVVLVGDRPDDHDNVSNVLSSVLSVQSVVLSVVVVVPPPDDDDSSVSCCVRPVVPRPVVSVRMDRDHDPGHPDPDHNYSHHPDDHDPRDRDDPPPDD

Sequence (287 aa):
MKTTHNHECETQLNEWITKNIIIPKQSRHFVMMYKSTKCSVAGGKANQLVPAERLVNYNELCNGDLIFLMKTNVRNDVMDMINIAFQSLIAIATYQKRIGFCHRDCHSGNFLYQIDYEVYNAKYGAGSGSSRGGNVDYGYYHYVYNGFNFYIKRCSFNICIFDFGLSVPINTAFDKNICTDYLRVLNTFISREDYGWIAETMDLDISAEMASLLSKVKGITKRLLSDEGKRHDVFQEIIDNVFKVFRTDTGIFITKKPAKVLNKIPFIINKVSPYPDIKFKRDTQVL

Secondary structure (DSSP, 8-state):
-B--HHHHHHHHHHHHHIIIIITTTS-SSBPPEEEEEEEPPP-STTGGG--S-EEEEEEPPPSEEHHHHHTSGGGG-HHHHHHHHHHHHHHHHHIIIII-EE-S---GGGEEEEE-HHHHHHHHSTT--SS--------EEEEEETTEEEEEE--SEEEEE---TT-EE--SS--HHHHHHHHHHHGGGSBGGGTSSB-S---HHHHHHHHHHHHHHHHHHHHHHHSTTS---HHHHHIIIIITTSSGGG-SEESSPPS-B--SS-EE-S--SPPP---PPP-S---

InterPro domains:
  IPR011009 Protein kinase-like domain superfamily [SSF56112] (58-176)